Protein AF-A0A8H6HGT9-F1 (afdb_monomer)

Radius of gyration: 17.16 Å; Cα contacts (8 Å, |Δi|>4): 386; chains: 1; bounding box: 51×32×50 Å

Structure (mmCIF, N/CA/C/O backbone):
data_AF-A0A8H6HGT9-F1
#
_entry.id   AF-A0A8H6HGT9-F1
#
loop_
_atom_site.group_PDB
_atom_site.id
_atom_site.type_symbol
_atom_site.label_atom_id
_atom_site.label_alt_id
_atom_site.label_comp_id
_atom_site.label_asym_id
_atom_site.label_entity_id
_atom_site.label_seq_id
_atom_site.pdbx_PDB_ins_code
_atom_site.Cartn_x
_atom_site.Cartn_y
_atom_site.Cartn_z
_atom_site.occupancy
_atom_site.B_iso_or_equiv
_atom_site.auth_seq_id
_atom_site.auth_comp_id
_atom_site.auth_asym_id
_atom_site.auth_atom_id
_atom_site.pdbx_PDB_model_num
ATOM 1 N N . MET A 1 1 ? -30.901 -8.252 34.429 1.00 38.78 1 MET A N 1
ATOM 2 C CA . MET A 1 1 ? -29.890 -7.240 34.064 1.00 38.78 1 MET A CA 1
ATOM 3 C C . MET A 1 1 ? -29.035 -7.853 32.967 1.00 38.78 1 MET A C 1
ATOM 5 O O . MET A 1 1 ? -28.232 -8.723 33.264 1.00 38.78 1 MET A O 1
ATOM 9 N N . LEU A 1 2 ? -29.296 -7.515 31.704 1.00 37.19 2 LEU A N 1
ATOM 10 C CA . LEU A 1 2 ? -28.401 -7.858 30.598 1.00 37.19 2 LEU A CA 1
ATOM 11 C C . LEU A 1 2 ? -27.313 -6.783 30.602 1.00 37.19 2 LEU A C 1
ATOM 13 O O . LEU A 1 2 ? -27.617 -5.622 30.336 1.00 37.19 2 LEU A O 1
ATOM 17 N N . SER A 1 3 ? -26.082 -7.126 30.983 1.00 44.41 3 SER A N 1
ATOM 18 C CA . SER A 1 3 ? -24.941 -6.256 30.701 1.00 44.41 3 SER A CA 1
ATOM 19 C C . SER A 1 3 ? -24.779 -6.244 29.185 1.00 44.41 3 SER A C 1
ATOM 21 O O . SER A 1 3 ? -24.404 -7.263 28.603 1.00 44.41 3 SER A O 1
ATOM 23 N N . ALA A 1 4 ? -25.139 -5.139 28.538 1.00 53.31 4 ALA A N 1
ATOM 24 C CA . ALA A 1 4 ? -24.830 -4.949 27.131 1.00 53.31 4 ALA A CA 1
ATOM 25 C C . ALA A 1 4 ? -23.308 -5.057 26.991 1.00 53.31 4 ALA A C 1
ATOM 27 O O . ALA A 1 4 ? -22.577 -4.266 27.585 1.00 53.31 4 ALA A O 1
ATOM 28 N N . GLY A 1 5 ? -22.836 -6.094 26.298 1.00 55.97 5 GLY A N 1
ATOM 29 C CA . GLY A 1 5 ? -21.424 -6.226 25.974 1.00 55.97 5 GLY A CA 1
ATOM 30 C C . GLY A 1 5 ? -20.954 -4.965 25.255 1.00 55.97 5 GLY A C 1
ATOM 31 O O . GLY A 1 5 ? -21.679 -4.404 24.433 1.00 55.97 5 GLY A O 1
ATOM 32 N N . HIS A 1 6 ? -19.756 -4.497 25.590 1.00 58.91 6 HIS A N 1
ATOM 33 C CA . HIS A 1 6 ? -19.113 -3.427 24.844 1.00 58.91 6 HIS A CA 1
ATOM 34 C C . HIS A 1 6 ? -18.721 -3.990 23.475 1.00 58.91 6 HIS A C 1
ATOM 36 O O . HIS A 1 6 ? -17.729 -4.705 23.357 1.00 58.91 6 HIS A O 1
ATOM 42 N N . PHE A 1 7 ? -19.534 -3.725 22.453 1.00 66.12 7 PHE A N 1
ATOM 43 C CA . PHE A 1 7 ? -19.141 -3.986 21.074 1.00 66.12 7 PHE A CA 1
ATOM 44 C C . PHE A 1 7 ? -18.038 -2.993 20.710 1.00 66.12 7 PHE A C 1
ATOM 46 O O . PHE A 1 7 ? -18.226 -1.783 20.826 1.00 66.12 7 PHE A O 1
ATOM 53 N N . ARG A 1 8 ? -16.879 -3.516 20.313 1.00 71.75 8 ARG A N 1
ATOM 54 C CA . ARG A 1 8 ? -15.739 -2.731 19.843 1.00 71.75 8 ARG A CA 1
ATOM 55 C C . ARG A 1 8 ? -15.590 -2.999 18.356 1.00 71.75 8 ARG A C 1
ATOM 57 O O . ARG A 1 8 ? -15.320 -4.133 17.972 1.00 71.75 8 ARG A O 1
ATOM 64 N N . LEU A 1 9 ? -15.801 -1.974 17.539 1.00 83.62 9 LEU A N 1
ATOM 65 C CA . LEU A 1 9 ? -15.574 -2.065 16.104 1.00 83.62 9 LEU A CA 1
ATOM 66 C C . LEU A 1 9 ? -14.063 -1.967 15.848 1.00 83.62 9 LEU A C 1
ATOM 68 O O . LEU A 1 9 ? -13.461 -0.924 16.087 1.00 83.62 9 LEU A O 1
ATOM 72 N N . ASN A 1 10 ? -13.452 -3.066 15.412 1.00 87.50 10 ASN A N 1
ATOM 73 C CA . ASN A 1 10 ? -12.018 -3.163 15.108 1.00 87.50 10 ASN A CA 1
ATOM 74 C C . ASN A 1 10 ? -11.739 -3.271 13.597 1.00 87.50 10 ASN A C 1
ATOM 76 O O . ASN A 1 10 ? -10.695 -2.815 13.132 1.00 87.50 10 ASN A O 1
ATOM 80 N N . THR A 1 11 ? -12.692 -3.803 12.840 1.00 88.81 11 THR A N 1
ATOM 81 C CA . THR A 1 11 ? -12.632 -3.968 11.389 1.00 88.81 11 THR A CA 1
ATOM 82 C C . THR A 1 11 ? -13.884 -3.361 10.778 1.00 88.81 11 THR A C 1
ATOM 84 O O . THR A 1 11 ? -14.993 -3.616 11.250 1.00 88.81 11 THR A O 1
ATOM 87 N N . LEU A 1 12 ? -13.715 -2.555 9.734 1.00 88.88 12 LEU A N 1
ATOM 88 C CA . LEU A 1 12 ? -14.818 -1.988 8.970 1.00 88.88 12 LEU A CA 1
ATOM 89 C C . LEU A 1 12 ? -14.545 -2.139 7.479 1.00 88.88 12 LEU A C 1
ATOM 91 O O . LEU A 1 12 ? -13.528 -1.661 6.993 1.00 88.88 12 LEU A O 1
ATOM 95 N N . PHE A 1 13 ? -15.500 -2.721 6.764 1.00 87.69 13 PHE A N 1
ATOM 96 C CA . PHE A 1 13 ? -15.571 -2.683 5.311 1.00 87.69 13 PHE A CA 1
ATOM 97 C C . PHE A 1 13 ? -16.830 -1.926 4.898 1.00 87.69 13 PHE A C 1
ATOM 99 O O . PHE A 1 13 ? -17.923 -2.256 5.361 1.00 87.69 13 PHE A O 1
ATOM 106 N N . ALA A 1 14 ? -16.691 -0.886 4.077 1.00 86.88 14 ALA A N 1
ATOM 107 C CA . ALA A 1 14 ? -17.830 -0.076 3.654 1.00 86.88 14 ALA A CA 1
ATOM 108 C C . ALA A 1 14 ? -17.608 0.558 2.275 1.00 86.88 14 ALA A C 1
ATOM 110 O O . ALA A 1 14 ? -16.473 0.743 1.845 1.00 86.88 14 ALA A O 1
ATOM 111 N N . ASP A 1 15 ? -18.690 0.918 1.583 1.00 85.88 15 ASP A N 1
ATOM 112 C CA . ASP A 1 15 ? -18.604 1.668 0.325 1.00 85.88 15 ASP A CA 1
ATOM 113 C C . ASP A 1 15 ? -17.991 3.064 0.520 1.00 85.88 15 ASP A C 1
ATOM 115 O O . ASP A 1 15 ? -18.129 3.699 1.566 1.00 85.88 15 ASP A O 1
ATOM 119 N N . ASN A 1 16 ? -17.381 3.609 -0.530 1.00 85.25 16 ASN A N 1
ATOM 120 C CA . ASN A 1 16 ? -16.774 4.943 -0.529 1.00 85.25 16 ASN A CA 1
ATOM 121 C C . ASN A 1 16 ? -17.760 6.122 -0.337 1.00 85.25 16 ASN A C 1
ATOM 123 O O . ASN A 1 16 ? -17.341 7.276 -0.350 1.00 85.25 16 ASN A O 1
ATOM 127 N N . TYR A 1 17 ? -19.056 5.854 -0.141 1.00 84.12 17 TYR A N 1
ATOM 128 C CA . TYR A 1 17 ? -20.087 6.859 0.140 1.00 84.12 17 TYR A CA 1
ATOM 129 C C . TYR A 1 17 ? -20.167 7.281 1.615 1.00 84.12 17 TYR A C 1
ATOM 131 O O . TYR A 1 17 ? -20.867 8.245 1.932 1.00 84.12 17 TYR A O 1
ATOM 139 N N . PHE A 1 18 ? -19.504 6.561 2.523 1.00 86.19 18 PHE A N 1
ATOM 140 C CA . PHE A 1 18 ? -19.503 6.896 3.947 1.00 86.19 18 PHE A CA 1
ATOM 141 C C . PHE A 1 18 ? -18.506 8.012 4.281 1.00 86.19 18 PHE A C 1
ATOM 143 O O . PHE A 1 18 ? -17.446 8.139 3.669 1.00 86.19 18 PHE A O 1
ATOM 150 N N . ASP A 1 19 ? -18.825 8.799 5.311 1.00 86.56 19 ASP A N 1
ATOM 151 C CA . ASP A 1 19 ? -17.891 9.767 5.889 1.00 86.56 19 ASP A CA 1
ATOM 152 C C . ASP A 1 19 ? -16.889 9.043 6.800 1.00 86.56 19 ASP A C 1
ATOM 154 O O . ASP A 1 19 ? -17.078 8.908 8.013 1.00 86.56 19 ASP A O 1
ATOM 158 N N . PHE A 1 20 ? -15.825 8.525 6.189 1.00 86.62 20 PHE A N 1
ATOM 159 C CA . PHE A 1 20 ? -14.771 7.807 6.902 1.00 86.62 20 PHE A CA 1
ATOM 160 C C . PHE A 1 20 ? -14.035 8.683 7.916 1.00 86.62 20 PHE A C 1
ATOM 162 O O . PHE A 1 20 ? -13.584 8.150 8.925 1.00 86.62 20 PHE A O 1
ATOM 169 N N . ASN A 1 21 ? -13.957 10.001 7.711 1.00 85.12 21 ASN A N 1
ATOM 170 C CA . ASN A 1 21 ? -13.316 10.902 8.669 1.00 85.12 21 ASN A CA 1
ATOM 171 C C . ASN A 1 21 ? -14.111 10.939 9.974 1.00 85.12 21 ASN A C 1
ATOM 173 O O . ASN A 1 21 ? -13.556 10.686 11.041 1.00 85.12 21 ASN A O 1
ATOM 177 N N . MET A 1 22 ? -15.429 11.132 9.881 1.00 85.69 22 MET A N 1
ATOM 178 C CA . MET A 1 22 ? -16.312 11.090 11.047 1.00 85.69 22 MET A CA 1
ATOM 179 C C . MET A 1 22 ? -16.288 9.715 11.741 1.00 85.69 22 MET A C 1
ATOM 181 O O . MET A 1 22 ? -16.311 9.630 12.971 1.00 85.69 22 MET A O 1
ATOM 185 N N . ILE A 1 23 ? -16.222 8.620 10.975 1.00 87.75 23 ILE A N 1
ATOM 186 C CA . ILE A 1 23 ? -16.106 7.263 11.535 1.00 87.75 23 ILE A CA 1
ATOM 187 C C . ILE A 1 23 ? -14.788 7.100 12.298 1.00 87.75 23 ILE A C 1
ATOM 189 O O . ILE A 1 23 ? -14.786 6.592 13.420 1.00 87.75 23 ILE A O 1
ATOM 193 N N . LEU A 1 24 ? -13.677 7.534 11.706 1.00 86.50 24 LEU A N 1
ATOM 194 C CA . LEU A 1 24 ? -12.342 7.435 12.286 1.00 86.50 24 LEU A CA 1
ATOM 195 C C . LEU A 1 24 ? -12.214 8.232 13.585 1.00 86.50 24 LEU A C 1
ATOM 197 O O . LEU A 1 24 ? -11.628 7.715 14.538 1.00 86.50 24 LEU A O 1
ATOM 201 N N . GLU A 1 25 ? -12.810 9.426 13.640 1.00 85.06 25 GLU A N 1
ATOM 202 C CA . GLU A 1 25 ? -12.908 10.258 14.846 1.00 85.06 25 GLU A CA 1
ATOM 203 C C . GLU A 1 25 ? -13.731 9.581 15.954 1.00 85.06 25 GLU A C 1
ATOM 205 O O . GLU A 1 25 ? -13.394 9.665 17.136 1.00 85.06 25 GLU A O 1
ATOM 210 N N . GLY A 1 26 ? -14.814 8.889 15.582 1.00 84.44 26 GLY A N 1
ATOM 211 C CA . GLY A 1 26 ? -15.700 8.207 16.526 1.00 84.44 26 GLY A CA 1
ATOM 212 C C . GLY A 1 26 ? -15.213 6.830 16.990 1.00 84.44 26 GLY A C 1
ATOM 213 O O . GLY A 1 26 ? -15.703 6.324 18.000 1.00 84.44 26 GLY A O 1
ATOM 214 N N . GLN A 1 27 ? -14.280 6.204 16.266 1.00 85.81 27 GLN A N 1
ATOM 215 C CA . GLN A 1 27 ? -13.868 4.810 16.462 1.00 85.81 27 GLN A CA 1
ATOM 216 C C . GLN A 1 27 ? -12.339 4.683 16.538 1.00 85.81 27 GLN A C 1
ATOM 218 O O . GLN A 1 27 ? -11.688 4.130 15.647 1.00 85.81 27 GLN A O 1
ATOM 223 N N . ASN A 1 28 ? -11.752 5.151 17.642 1.00 83.56 28 ASN A N 1
ATOM 224 C CA . ASN A 1 28 ? -10.299 5.108 17.904 1.00 83.56 28 ASN A CA 1
ATOM 225 C C . ASN A 1 28 ? -9.699 3.693 17.952 1.00 83.56 28 ASN A C 1
ATOM 227 O O . ASN A 1 28 ? -8.486 3.521 17.875 1.00 83.56 28 ASN A O 1
ATOM 231 N N . ASP A 1 29 ? -10.559 2.687 18.056 1.00 86.88 29 ASP A N 1
ATOM 232 C CA . ASP A 1 29 ? -10.190 1.288 18.207 1.00 86.88 29 ASP A CA 1
ATOM 233 C C . ASP A 1 29 ? -10.151 0.498 16.894 1.00 86.88 29 ASP A C 1
ATOM 235 O O . ASP A 1 29 ? -9.711 -0.652 16.895 1.00 86.88 29 ASP A O 1
ATOM 239 N N . LEU A 1 30 ? -10.584 1.105 15.781 1.00 89.31 30 LEU A N 1
ATOM 240 C CA . LEU A 1 30 ? -10.422 0.524 14.447 1.00 89.31 30 LEU A CA 1
ATOM 241 C C . LEU A 1 30 ? -8.943 0.246 14.155 1.00 89.31 30 LEU A C 1
ATOM 243 O O . LEU A 1 30 ? -8.080 1.113 14.318 1.00 89.31 30 LEU A O 1
ATOM 247 N N . THR A 1 31 ? -8.674 -0.967 13.696 1.00 89.81 31 THR A N 1
ATOM 248 C CA . THR A 1 31 ? -7.354 -1.441 13.275 1.00 89.81 31 THR A CA 1
ATOM 249 C C . THR A 1 31 ? -7.301 -1.745 11.783 1.00 89.81 31 THR A C 1
ATOM 251 O O . THR A 1 31 ? -6.213 -1.711 11.209 1.00 89.81 31 THR A O 1
ATOM 254 N N . VAL A 1 32 ? -8.456 -2.011 11.164 1.00 90.81 32 VAL A N 1
ATOM 255 C CA . VAL A 1 32 ? -8.596 -2.300 9.734 1.00 90.81 32 VAL A CA 1
ATOM 256 C C . VAL A 1 32 ? -9.757 -1.498 9.150 1.00 90.81 32 VAL A C 1
ATOM 258 O O . VAL A 1 32 ? -10.867 -1.529 9.687 1.00 90.81 32 VAL A O 1
ATOM 261 N N . ILE A 1 33 ? -9.507 -0.816 8.034 1.00 90.62 33 ILE A N 1
ATOM 262 C CA . ILE A 1 33 ? -10.529 -0.201 7.190 1.00 90.62 33 ILE A CA 1
ATOM 263 C C . ILE A 1 33 ? -10.349 -0.682 5.754 1.00 90.62 33 ILE A C 1
ATOM 265 O O . ILE A 1 33 ? -9.296 -0.490 5.148 1.00 90.62 33 ILE A O 1
ATOM 269 N N . GLY A 1 34 ? -11.405 -1.271 5.208 1.00 89.69 34 GLY A N 1
ATOM 270 C CA . GLY A 1 34 ? -11.553 -1.546 3.791 1.00 89.69 34 GLY A CA 1
ATOM 271 C C . GLY A 1 34 ? -12.614 -0.652 3.163 1.00 89.69 34 GLY A C 1
ATOM 272 O O . GLY A 1 34 ? -13.683 -0.433 3.737 1.00 89.69 34 GLY A O 1
ATOM 273 N N . ILE A 1 35 ? -12.318 -0.128 1.980 1.00 88.81 35 ILE A N 1
ATOM 274 C CA . ILE A 1 35 ? -13.189 0.806 1.270 1.00 88.81 35 ILE A CA 1
ATOM 275 C C . ILE A 1 35 ? -13.524 0.218 -0.089 1.00 88.81 35 ILE A C 1
ATOM 277 O O . ILE A 1 35 ? -12.637 0.045 -0.920 1.00 88.81 35 ILE A O 1
ATOM 281 N N . PHE A 1 36 ? -14.796 -0.075 -0.334 1.00 85.31 36 PHE A N 1
ATOM 282 C CA . PHE A 1 36 ? -15.243 -0.502 -1.655 1.00 85.31 36 PHE A CA 1
ATOM 283 C C . PHE A 1 36 ? -15.428 0.709 -2.550 1.00 85.31 36 PHE A C 1
ATOM 285 O O . PHE A 1 36 ? -16.119 1.664 -2.190 1.00 85.31 36 PHE A O 1
ATOM 292 N N . GLN A 1 37 ? -14.835 0.659 -3.737 1.00 81.81 37 GLN A N 1
ATOM 293 C CA . GLN A 1 37 ? -14.965 1.740 -4.696 1.00 81.81 37 GLN A CA 1
ATOM 294 C C . GLN A 1 37 ? -15.165 1.249 -6.124 1.00 81.81 37 GLN A C 1
ATOM 296 O O . GLN A 1 37 ? -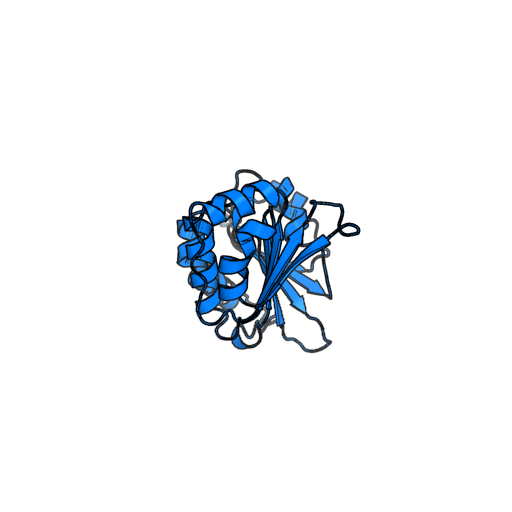14.755 0.160 -6.533 1.00 81.81 37 GLN A O 1
ATOM 301 N N . VAL A 1 38 ? -15.874 2.082 -6.880 1.00 74.94 38 VAL A N 1
ATOM 302 C CA . VAL A 1 38 ? -16.149 1.883 -8.299 1.00 74.94 38 VAL A CA 1
ATOM 303 C C . VAL A 1 38 ? -15.310 2.896 -9.054 1.00 74.94 38 VAL A C 1
ATOM 305 O O . VAL A 1 38 ? -15.535 4.092 -8.869 1.00 74.94 38 VAL A O 1
ATOM 308 N N . SER A 1 39 ? -14.401 2.431 -9.920 1.00 67.12 39 SER A N 1
ATOM 309 C CA . SER A 1 39 ? -13.420 3.264 -10.646 1.00 67.12 39 SER A CA 1
ATOM 310 C C . SER A 1 39 ? -12.464 4.061 -9.738 1.00 67.12 39 SER A C 1
ATOM 312 O O . SER A 1 39 ? -12.583 3.963 -8.522 1.00 67.12 39 SER A O 1
ATOM 314 N N . ASN A 1 40 ? -11.505 4.786 -10.340 1.00 61.47 40 ASN A N 1
ATOM 315 C CA . ASN A 1 40 ? -10.417 5.561 -9.711 1.00 61.47 40 ASN A CA 1
ATOM 316 C C . ASN A 1 40 ? -10.907 6.529 -8.615 1.00 61.47 40 ASN A C 1
ATOM 318 O O . ASN A 1 40 ? -11.031 7.733 -8.845 1.00 61.47 40 ASN A O 1
ATOM 322 N N . GLY A 1 41 ? -11.235 5.998 -7.444 1.00 61.41 41 GLY A N 1
ATOM 323 C CA . GLY A 1 41 ? -11.611 6.768 -6.276 1.00 61.41 41 GLY A CA 1
ATOM 324 C C . GLY A 1 41 ? -10.373 7.271 -5.547 1.00 61.41 41 GLY A C 1
ATOM 325 O O . GLY A 1 41 ? -9.326 6.637 -5.540 1.00 61.41 41 GLY A O 1
ATOM 326 N N . ASP A 1 42 ? -10.518 8.420 -4.898 1.00 65.88 42 ASP A N 1
ATOM 327 C CA . ASP A 1 42 ? -9.448 9.048 -4.119 1.00 65.88 42 ASP A CA 1
ATOM 328 C C . ASP A 1 42 ? -9.226 8.371 -2.753 1.00 65.88 42 ASP A C 1
ATOM 330 O O . ASP A 1 42 ? -8.324 8.739 -1.999 1.00 65.88 42 ASP A O 1
ATOM 334 N N . ALA A 1 43 ? -10.079 7.412 -2.386 1.00 69.31 43 ALA A N 1
ATOM 335 C CA . ALA A 1 43 ? -9.939 6.616 -1.178 1.00 69.31 43 ALA A CA 1
ATOM 336 C C . ALA A 1 43 ? -9.028 5.412 -1.470 1.00 69.31 43 ALA A C 1
ATOM 338 O O . ALA A 1 43 ? -9.106 4.837 -2.549 1.00 69.31 43 ALA A O 1
ATOM 339 N N . PRO A 1 44 ? -8.154 4.994 -0.547 1.00 75.81 44 PRO A N 1
ATOM 340 C CA . PRO A 1 44 ? -7.968 5.463 0.822 1.00 75.81 44 PRO A CA 1
ATOM 341 C C . PRO A 1 44 ? -7.055 6.690 0.973 1.00 75.81 44 PRO A C 1
ATOM 343 O O . PRO A 1 44 ? -6.907 7.185 2.089 1.00 75.81 44 PRO A O 1
ATOM 346 N N . ALA A 1 45 ? -6.438 7.193 -0.099 1.00 76.12 45 ALA A N 1
ATOM 347 C CA . ALA A 1 45 ? -5.455 8.279 -0.021 1.00 76.12 45 ALA A CA 1
ATOM 348 C C . ALA A 1 45 ? -6.020 9.568 0.609 1.00 76.12 45 ALA A C 1
ATOM 350 O O . ALA A 1 45 ? -5.319 10.286 1.320 1.00 76.12 45 ALA A O 1
ATOM 351 N N . SER A 1 46 ? -7.309 9.843 0.408 1.00 77.06 46 SER A N 1
ATOM 352 C CA . SER A 1 46 ? -8.031 10.961 1.023 1.00 77.06 46 SER A CA 1
ATOM 353 C C . SER A 1 46 ? -8.074 10.912 2.557 1.00 77.06 46 SER A C 1
ATOM 355 O O . SER A 1 46 ? -8.211 11.962 3.186 1.00 77.06 46 SER A O 1
ATOM 357 N N . LEU A 1 47 ? -7.906 9.733 3.167 1.00 74.44 47 LEU A N 1
ATOM 358 C CA . LEU A 1 47 ? -7.970 9.547 4.621 1.00 74.44 47 LEU A CA 1
ATOM 359 C C . LEU A 1 47 ? -6.680 9.920 5.341 1.00 74.44 47 LEU A C 1
ATOM 361 O O . LEU A 1 47 ? -6.708 10.108 6.554 1.00 74.44 47 LEU A O 1
ATOM 365 N N . LEU A 1 48 ? -5.567 10.062 4.619 1.00 76.12 48 LEU A N 1
ATOM 366 C CA . LEU A 1 48 ? -4.234 10.252 5.191 1.00 76.12 48 LEU A CA 1
ATOM 367 C C . LEU A 1 48 ? -4.135 11.405 6.192 1.00 76.12 48 LEU A C 1
ATOM 369 O O . LEU A 1 48 ? -3.505 11.267 7.238 1.00 76.12 48 LEU A O 1
ATOM 373 N N . LYS A 1 49 ? -4.823 12.517 5.917 1.00 73.94 49 LYS A N 1
ATOM 374 C CA . LYS A 1 49 ? -4.845 13.682 6.814 1.00 73.94 49 LYS A CA 1
ATOM 375 C C . LYS A 1 49 ? -5.600 13.422 8.119 1.00 73.94 49 LYS A C 1
ATOM 377 O O . LYS A 1 49 ? -5.282 14.032 9.131 1.00 73.94 49 LYS A O 1
ATOM 382 N N . SER A 1 50 ? -6.594 12.540 8.103 1.00 72.88 50 SER A N 1
ATOM 383 C CA . SER A 1 50 ? -7.490 12.299 9.240 1.00 72.88 50 SER A CA 1
ATOM 384 C C . SER A 1 50 ? -7.002 11.202 10.184 1.00 72.88 50 SER A C 1
ATOM 386 O O . SER A 1 50 ? -7.578 11.007 11.251 1.00 72.88 50 SER A O 1
ATOM 388 N N . VAL A 1 51 ? -5.936 10.492 9.816 1.00 77.06 51 VAL A N 1
ATOM 389 C CA . VAL A 1 51 ? -5.365 9.376 10.591 1.00 77.06 51 VAL A CA 1
ATOM 390 C C . VAL A 1 51 ? -3.892 9.591 10.935 1.00 77.06 51 VAL A C 1
ATOM 392 O O . VAL A 1 51 ? -3.191 8.646 11.297 1.00 77.06 51 VAL A O 1
ATOM 395 N N . GLU A 1 52 ? -3.416 10.834 10.849 1.00 74.94 52 GLU A N 1
ATOM 396 C CA . GLU A 1 52 ? -2.042 11.189 11.196 1.00 74.94 52 GLU A CA 1
ATOM 397 C C . GLU A 1 52 ? -1.706 10.740 12.631 1.00 74.94 52 GLU A C 1
ATOM 399 O O . GLU A 1 52 ? -2.437 11.006 13.586 1.00 74.94 52 GLU A O 1
ATOM 404 N N . GLY A 1 53 ? -0.594 10.013 12.785 1.00 77.50 53 GLY A N 1
ATOM 405 C CA . GLY A 1 53 ? -0.136 9.497 14.079 1.00 77.50 53 GLY A CA 1
ATOM 406 C C . GLY A 1 53 ? -0.860 8.242 14.582 1.00 77.50 53 GLY A C 1
ATOM 407 O O . GLY A 1 53 ? -0.565 7.780 15.686 1.00 77.50 53 GLY A O 1
ATOM 408 N N . ARG A 1 54 ? -1.772 7.660 13.794 1.00 84.62 54 ARG A N 1
ATOM 409 C CA . ARG A 1 54 ? -2.472 6.413 14.121 1.00 84.62 54 ARG A CA 1
ATOM 410 C C . ARG A 1 54 ? -1.992 5.264 13.240 1.00 84.62 54 ARG A C 1
ATOM 412 O O . ARG A 1 54 ? -1.916 5.391 12.025 1.00 84.62 54 ARG A O 1
ATOM 41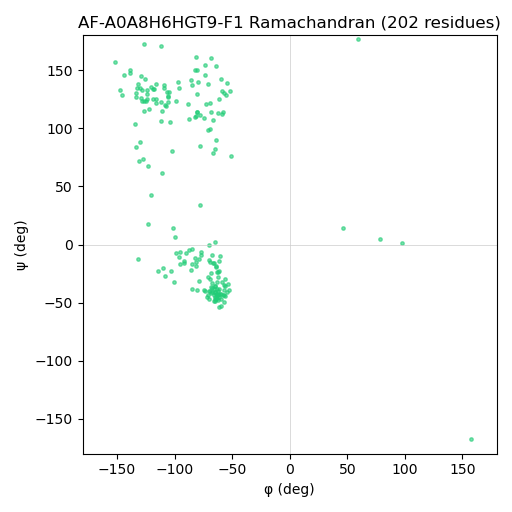9 N N . SER A 1 55 ? -1.744 4.111 13.861 1.00 88.19 55 SER A N 1
ATOM 420 C CA . SER A 1 55 ? -1.470 2.871 13.135 1.00 88.19 55 SER A CA 1
ATOM 421 C C . SER A 1 55 ? -2.768 2.217 12.657 1.00 88.19 55 SER A C 1
ATOM 423 O O . SER A 1 55 ? -3.575 1.779 13.480 1.00 88.19 55 SER A O 1
ATOM 425 N N . LEU A 1 56 ? -2.975 2.144 11.345 1.00 90.19 56 LEU A N 1
ATOM 426 C CA . LEU A 1 56 ? -4.211 1.664 10.729 1.00 90.19 56 LEU A CA 1
ATOM 427 C C . LEU A 1 56 ? -3.913 0.929 9.418 1.00 90.19 56 LEU A C 1
ATOM 429 O O . LEU A 1 56 ? -3.241 1.468 8.542 1.00 90.19 56 LEU A O 1
ATOM 433 N N . LEU A 1 57 ? -4.442 -0.289 9.267 1.00 91.88 57 LEU A N 1
ATOM 434 C CA . LEU A 1 57 ? -4.423 -0.981 7.982 1.00 91.88 57 LEU A CA 1
ATOM 435 C C . LEU A 1 57 ? -5.579 -0.456 7.137 1.00 91.88 57 LEU A C 1
ATOM 437 O O . LEU A 1 57 ? -6.738 -0.730 7.439 1.00 91.88 57 LEU A O 1
ATOM 441 N N . THR A 1 58 ? -5.252 0.284 6.082 1.00 89.69 58 THR A N 1
ATOM 442 C CA . THR A 1 58 ? -6.248 0.868 5.180 1.00 89.69 58 THR A CA 1
ATOM 443 C C . THR A 1 58 ? -6.064 0.323 3.773 1.00 89.69 58 THR A C 1
ATOM 445 O O . THR A 1 58 ? -4.974 0.434 3.204 1.00 89.69 58 THR A O 1
ATOM 448 N N . VAL A 1 59 ? -7.133 -0.242 3.212 1.00 89.44 59 VAL A N 1
ATOM 449 C CA . VAL A 1 59 ? -7.164 -0.760 1.841 1.00 89.44 59 VAL A CA 1
ATOM 450 C C . VAL A 1 59 ? -8.375 -0.226 1.080 1.00 89.44 59 VAL A C 1
ATOM 452 O O . VAL A 1 59 ? -9.489 -0.208 1.597 1.00 89.44 59 VAL A O 1
ATOM 455 N N . GLY A 1 60 ? -8.166 0.214 -0.155 1.00 89.31 60 GLY A N 1
ATOM 456 C CA . GLY A 1 60 ? -9.226 0.428 -1.133 1.00 89.31 60 GLY A CA 1
ATOM 457 C C . GLY A 1 60 ? -9.335 -0.796 -2.027 1.00 89.31 60 GLY A C 1
ATOM 458 O O . GLY A 1 60 ? -8.330 -1.344 -2.467 1.00 89.31 60 GLY A O 1
ATOM 459 N N . LEU A 1 61 ? -10.556 -1.251 -2.260 1.00 86.56 61 LEU A N 1
ATOM 460 C CA . LEU A 1 61 ? -10.867 -2.364 -3.139 1.00 86.56 61 LEU A CA 1
ATOM 461 C C . LEU A 1 61 ? -11.606 -1.785 -4.337 1.00 86.56 61 LEU A C 1
ATOM 463 O O . LEU A 1 61 ? -12.772 -1.384 -4.232 1.00 86.56 61 LEU A O 1
ATOM 467 N N . THR A 1 62 ? -10.911 -1.731 -5.471 1.00 83.44 62 THR A N 1
ATOM 468 C CA . THR A 1 62 ? -11.412 -1.096 -6.690 1.00 83.44 62 THR A CA 1
ATOM 469 C C . THR A 1 62 ? -11.804 -2.145 -7.719 1.00 83.44 62 THR A C 1
ATOM 471 O O . THR A 1 62 ? -11.050 -3.072 -8.023 1.00 83.44 62 THR A O 1
ATOM 474 N N . ARG A 1 63 ? -13.009 -1.987 -8.273 1.00 76.38 63 ARG A N 1
ATOM 475 C CA . ARG A 1 63 ? -13.488 -2.764 -9.423 1.00 76.38 63 ARG A CA 1
ATOM 476 C C . ARG A 1 63 ? -13.475 -1.901 -10.683 1.00 76.38 63 ARG A C 1
ATOM 478 O O . ARG A 1 63 ? -14.054 -0.811 -10.696 1.00 76.38 63 ARG A O 1
ATOM 485 N N . GLU A 1 64 ? -12.855 -2.396 -11.752 1.00 66.44 64 GLU A N 1
ATOM 486 C CA . GLU A 1 64 ? -12.911 -1.745 -13.074 1.00 66.44 64 GLU A CA 1
ATOM 487 C C . GLU A 1 64 ? -14.144 -2.141 -13.896 1.00 66.44 64 GLU A C 1
ATOM 489 O O . GLU A 1 64 ? -14.539 -1.429 -14.818 1.00 66.44 64 GLU A O 1
ATOM 494 N N . THR A 1 65 ? -14.763 -3.283 -13.591 1.00 64.19 65 THR A N 1
ATOM 495 C CA . THR A 1 65 ? -15.836 -3.853 -14.415 1.00 64.19 65 THR A CA 1
ATOM 496 C C . THR A 1 65 ? -17.093 -4.149 -13.599 1.00 64.19 65 THR A C 1
ATOM 498 O O . THR A 1 65 ? -17.104 -4.060 -12.374 1.00 64.19 65 THR A O 1
ATOM 501 N N . TYR A 1 66 ? -18.178 -4.521 -14.285 1.00 60.66 66 TYR A N 1
ATOM 502 C CA . TYR A 1 66 ? -19.414 -5.006 -13.657 1.00 60.66 66 TYR A CA 1
ATOM 503 C C . TYR A 1 66 ? -19.266 -6.398 -13.015 1.00 60.66 66 TYR A C 1
ATOM 505 O O . TYR A 1 66 ? -20.247 -6.934 -12.499 1.00 60.66 66 TYR A O 1
ATOM 513 N N . LEU A 1 67 ? -18.080 -7.013 -13.088 1.00 58.69 67 LEU A N 1
ATOM 514 C CA . LEU A 1 67 ? -17.807 -8.293 -12.448 1.00 58.69 67 LEU A CA 1
ATOM 515 C C . LEU A 1 67 ? -17.671 -8.101 -10.929 1.00 58.69 67 LEU A C 1
ATOM 517 O O . LEU A 1 67 ? -17.161 -7.072 -10.484 1.00 58.69 67 LEU A O 1
ATOM 521 N N . PRO A 1 68 ? -18.095 -9.084 -10.117 1.00 60.06 68 PRO A N 1
ATOM 522 C CA . PRO A 1 68 ? -18.019 -9.018 -8.658 1.00 60.06 68 PRO A CA 1
ATOM 523 C C . PRO A 1 68 ? -16.595 -9.292 -8.133 1.00 60.06 68 PRO A C 1
ATOM 525 O O . PRO A 1 68 ? -16.435 -9.916 -7.091 1.00 60.06 68 PRO A O 1
ATOM 528 N N . VAL A 1 69 ? -15.560 -8.873 -8.869 1.00 69.06 69 VAL A N 1
ATOM 529 C CA . VAL A 1 69 ? -14.154 -9.128 -8.537 1.00 69.06 69 VAL A CA 1
ATOM 530 C C . VAL A 1 69 ? -13.413 -7.801 -8.459 1.00 69.06 69 VAL A C 1
ATOM 532 O O . VAL A 1 69 ? -13.487 -6.979 -9.375 1.00 69.06 69 VAL A O 1
ATOM 535 N N . TYR A 1 70 ? -12.695 -7.606 -7.358 1.00 72.56 70 TYR A N 1
ATOM 536 C CA . TYR A 1 70 ? -11.804 -6.470 -7.159 1.00 72.56 70 TYR A CA 1
ATOM 537 C C . TYR A 1 70 ? -10.432 -6.826 -7.724 1.00 72.56 70 TYR A C 1
ATOM 539 O O . TYR A 1 70 ? -9.736 -7.679 -7.183 1.00 72.56 70 TYR A O 1
ATOM 547 N N . ASN A 1 71 ? -10.075 -6.214 -8.850 1.00 76.50 71 ASN A N 1
ATOM 548 C CA . ASN A 1 71 ? -8.829 -6.485 -9.570 1.00 76.50 71 ASN A CA 1
ATOM 549 C C . ASN A 1 71 ? -7.697 -5.505 -9.225 1.00 76.50 71 ASN A C 1
ATOM 551 O O . ASN A 1 71 ? -6.538 -5.752 -9.565 1.00 76.50 71 ASN A O 1
ATOM 555 N N . TYR A 1 72 ? -8.032 -4.429 -8.515 1.00 85.81 72 TYR A N 1
ATOM 556 C CA . TYR A 1 72 ? -7.093 -3.420 -8.053 1.00 85.81 72 TYR A CA 1
ATOM 557 C C . TYR A 1 72 ? -7.216 -3.231 -6.554 1.00 85.81 72 TYR A C 1
ATOM 559 O O . TYR A 1 72 ? -8.320 -3.234 -5.996 1.00 85.81 72 TYR A O 1
ATOM 567 N N . ILE A 1 73 ? -6.066 -3.021 -5.925 1.00 88.44 73 ILE A N 1
ATOM 568 C CA . ILE A 1 73 ? -5.996 -2.670 -4.518 1.00 88.44 73 ILE A CA 1
ATOM 569 C C . ILE A 1 73 ? -5.236 -1.366 -4.323 1.00 88.44 73 ILE A C 1
ATOM 571 O O . ILE A 1 73 ? -4.144 -1.176 -4.852 1.00 88.44 73 ILE A O 1
ATOM 575 N N . ASP A 1 74 ? -5.812 -0.487 -3.523 1.00 89.75 74 ASP A N 1
ATOM 576 C CA . ASP A 1 74 ? -5.231 0.784 -3.133 1.00 89.75 74 ASP A CA 1
ATOM 577 C C . ASP A 1 74 ? -4.741 0.683 -1.688 1.00 89.75 74 ASP A C 1
ATOM 579 O O . ASP A 1 74 ? -5.457 0.195 -0.814 1.00 89.75 74 ASP A O 1
ATOM 583 N N . MET A 1 75 ? -3.514 1.106 -1.404 1.00 90.62 75 MET A N 1
ATOM 584 C CA . MET A 1 75 ? -2.867 0.863 -0.114 1.00 90.62 75 MET A CA 1
ATOM 585 C C . MET A 1 75 ? -2.105 2.085 0.380 1.00 90.62 75 MET A C 1
ATOM 587 O O . MET A 1 75 ? -1.516 2.839 -0.395 1.00 90.62 75 MET A O 1
ATOM 591 N N . VAL A 1 76 ? -2.078 2.240 1.704 1.00 89.31 76 VAL A N 1
ATOM 592 C CA . VAL A 1 76 ? -1.452 3.380 2.385 1.00 89.31 76 VAL A CA 1
ATOM 593 C C . VAL A 1 76 ? -0.474 2.879 3.453 1.00 89.31 76 VAL A C 1
ATOM 595 O O . VAL A 1 76 ? -0.770 2.910 4.649 1.00 89.31 76 VAL A O 1
ATOM 598 N N . PRO A 1 77 ? 0.693 2.347 3.051 1.00 88.62 77 PRO A N 1
ATOM 599 C CA . PRO A 1 77 ? 1.585 1.657 3.975 1.00 88.62 77 PRO A CA 1
ATOM 600 C C . PRO A 1 77 ? 2.250 2.577 5.005 1.00 88.62 77 PRO A C 1
ATOM 602 O O . PRO A 1 77 ? 2.749 2.080 6.010 1.00 88.62 77 PRO A O 1
ATOM 605 N N . GLU A 1 78 ? 2.234 3.901 4.813 1.00 87.44 78 GLU A N 1
ATOM 606 C CA . GLU A 1 78 ? 2.755 4.854 5.809 1.00 87.44 78 GLU A CA 1
ATOM 607 C C . GLU A 1 78 ? 1.949 4.880 7.119 1.00 87.44 78 GLU A C 1
ATOM 609 O O . GLU A 1 78 ? 2.449 5.346 8.139 1.00 87.44 78 GLU A O 1
ATOM 614 N N . LEU A 1 79 ? 0.731 4.328 7.114 1.00 88.00 79 LEU A N 1
ATOM 615 C CA . LEU A 1 79 ? -0.103 4.174 8.307 1.00 88.00 79 LEU A CA 1
ATOM 616 C C . LEU A 1 79 ? 0.161 2.873 9.062 1.00 88.00 79 LEU A C 1
ATOM 618 O O . LEU A 1 79 ? -0.413 2.647 10.125 1.00 88.00 79 LEU A O 1
ATOM 622 N N . LEU A 1 80 ? 1.007 1.992 8.536 1.00 91.62 80 LEU A N 1
ATOM 623 C CA . LEU A 1 80 ? 1.289 0.716 9.172 1.00 91.62 80 LEU A CA 1
ATOM 624 C C . LEU A 1 80 ? 2.388 0.880 10.220 1.00 91.62 80 LEU A C 1
ATOM 626 O O . LEU A 1 80 ? 3.427 1.496 9.983 1.00 91.62 80 LEU A O 1
ATOM 630 N N . SER A 1 81 ? 2.206 0.241 11.372 1.00 92.75 81 SER A N 1
ATOM 631 C CA . SER A 1 81 ? 3.351 -0.114 12.207 1.00 92.75 81 SER A CA 1
ATOM 632 C C . SER A 1 81 ? 4.188 -1.199 11.513 1.00 92.75 81 SER A C 1
ATOM 634 O O . SER A 1 81 ? 3.691 -1.935 10.659 1.00 92.75 81 SER A O 1
ATOM 636 N N . LEU A 1 82 ? 5.454 -1.365 11.911 1.00 94.50 82 LEU A N 1
ATOM 637 C CA . LEU A 1 82 ? 6.293 -2.444 11.371 1.00 94.50 82 LEU A CA 1
ATOM 638 C C . LEU A 1 82 ? 5.664 -3.832 11.583 1.00 94.50 82 LEU A C 1
ATOM 640 O O . LEU A 1 82 ? 5.719 -4.675 10.691 1.00 94.50 82 LEU A O 1
ATOM 644 N N . GLU A 1 83 ? 5.035 -4.063 12.738 1.00 95.31 83 GLU A N 1
ATOM 645 C CA . GLU A 1 83 ? 4.340 -5.322 13.017 1.00 95.31 83 GLU A CA 1
ATOM 646 C C . GLU A 1 83 ? 3.162 -5.538 12.057 1.00 95.31 83 GLU A C 1
ATOM 648 O O . GLU A 1 83 ? 2.999 -6.637 11.523 1.00 95.31 83 GLU A O 1
ATOM 653 N N . GLN A 1 84 ? 2.366 -4.495 11.805 1.00 94.69 84 GLN A N 1
ATOM 654 C CA . GLN A 1 84 ? 1.256 -4.567 10.855 1.00 94.69 84 GLN A CA 1
ATOM 655 C C . GLN A 1 84 ? 1.753 -4.795 9.427 1.00 94.69 84 GLN A C 1
ATOM 657 O O . GLN A 1 84 ? 1.174 -5.610 8.721 1.00 94.69 84 GLN A O 1
ATOM 662 N N . ALA A 1 85 ? 2.841 -4.143 9.015 1.00 95.50 85 ALA A N 1
ATOM 663 C CA . ALA A 1 85 ? 3.440 -4.345 7.698 1.00 95.50 85 ALA A CA 1
ATOM 664 C C . ALA A 1 85 ? 3.938 -5.785 7.504 1.00 95.50 85 ALA A C 1
ATOM 666 O O . ALA A 1 85 ? 3.678 -6.400 6.474 1.00 95.50 85 ALA A O 1
ATOM 667 N N . GLN A 1 86 ? 4.597 -6.361 8.514 1.00 96.88 86 GLN A N 1
ATOM 668 C CA . GLN A 1 86 ? 5.076 -7.748 8.471 1.00 96.88 86 GLN A CA 1
ATOM 669 C C . GLN A 1 86 ? 3.939 -8.772 8.400 1.00 96.88 86 GLN A C 1
ATOM 671 O O . GLN A 1 86 ? 4.098 -9.807 7.748 1.00 96.88 86 GLN A O 1
ATOM 676 N N . LYS A 1 87 ? 2.823 -8.486 9.080 1.00 96.31 87 LYS A N 1
ATOM 677 C CA . LYS A 1 87 ? 1.643 -9.357 9.194 1.00 96.31 87 LYS A CA 1
ATOM 678 C C . LYS A 1 87 ? 0.492 -8.936 8.279 1.00 96.31 87 LYS A C 1
ATOM 680 O O . LYS A 1 87 ? -0.631 -9.383 8.496 1.00 96.31 87 LYS A O 1
ATOM 685 N N . PHE A 1 88 ? 0.738 -8.068 7.299 1.00 95.00 88 PHE A N 1
ATOM 686 C CA . PHE A 1 88 ? -0.318 -7.459 6.490 1.00 95.00 88 PHE A CA 1
ATOM 687 C C . PHE A 1 88 ? -1.207 -8.512 5.812 1.00 95.00 88 PHE A C 1
ATOM 689 O O . PHE A 1 88 ? -2.427 -8.416 5.881 1.00 95.00 88 PHE A O 1
ATOM 696 N N . ASP A 1 89 ? -0.600 -9.553 5.241 1.00 93.12 89 ASP A N 1
ATOM 697 C CA . ASP A 1 89 ? -1.285 -10.696 4.631 1.00 93.12 89 ASP A CA 1
ATOM 698 C C . ASP A 1 89 ? -2.184 -11.446 5.615 1.00 93.12 89 ASP A C 1
ATOM 700 O O . ASP A 1 89 ? -3.314 -11.792 5.284 1.00 93.12 89 ASP A O 1
ATOM 704 N N . VAL A 1 90 ? -1.705 -11.665 6.840 1.00 93.69 90 VAL A N 1
ATOM 705 C CA . VAL A 1 90 ? -2.467 -12.371 7.877 1.00 93.6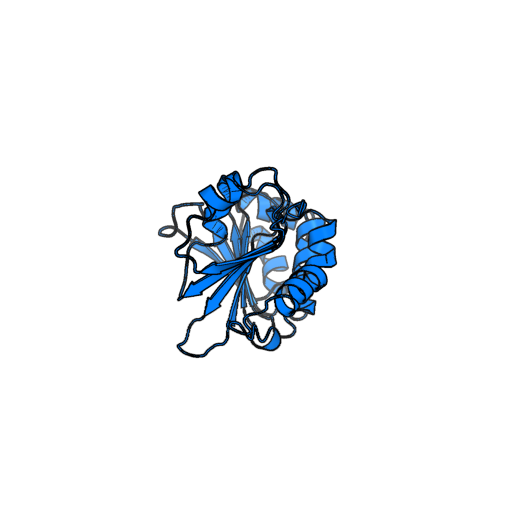9 90 VAL A CA 1
ATOM 706 C C . VAL A 1 90 ? -3.642 -11.524 8.359 1.00 93.69 90 VAL A C 1
ATOM 708 O O . VAL A 1 90 ? -4.755 -12.031 8.458 1.00 93.69 90 VAL A O 1
ATOM 711 N N . ILE A 1 91 ? -3.404 -10.241 8.647 1.00 92.50 91 ILE A N 1
ATOM 712 C CA . ILE A 1 91 ? -4.435 -9.330 9.162 1.00 92.50 91 ILE A CA 1
ATOM 713 C C . ILE A 1 91 ? -5.525 -9.127 8.109 1.00 92.50 91 ILE A C 1
ATOM 715 O O . ILE A 1 91 ? -6.706 -9.223 8.429 1.00 92.50 91 ILE A O 1
ATOM 719 N N . LEU A 1 92 ? -5.138 -8.861 6.859 1.00 89.44 92 LEU A N 1
ATOM 720 C CA . LEU A 1 92 ? -6.094 -8.630 5.784 1.00 89.44 92 LEU A CA 1
ATOM 721 C C . LEU A 1 92 ? -6.833 -9.914 5.391 1.00 89.44 92 LEU A C 1
ATOM 723 O O . LEU A 1 92 ? -8.041 -9.869 5.191 1.00 89.44 92 LEU A O 1
ATOM 727 N N . GLY A 1 93 ? -6.140 -11.056 5.344 1.00 87.75 93 GLY A N 1
ATOM 728 C CA . GLY A 1 93 ? -6.765 -12.354 5.084 1.00 87.75 93 GLY A CA 1
ATOM 729 C C . GLY A 1 93 ? -7.828 -12.700 6.128 1.00 87.75 93 GLY A C 1
ATOM 730 O O . GLY A 1 93 ? -8.952 -13.026 5.765 1.00 87.75 93 GLY A O 1
ATOM 731 N N . GLN A 1 94 ? -7.518 -12.525 7.417 1.00 87.12 94 GLN A N 1
ATOM 732 C CA . GLN A 1 94 ? -8.499 -12.685 8.499 1.00 87.12 94 GLN A CA 1
ATOM 733 C C . GLN A 1 94 ? -9.670 -11.710 8.355 1.00 87.12 94 GLN A C 1
ATOM 735 O O . GLN A 1 94 ? -10.820 -12.103 8.500 1.00 87.12 94 GLN A O 1
ATOM 740 N N . ALA A 1 95 ? -9.390 -10.449 8.019 1.00 85.06 95 ALA A N 1
ATOM 741 C CA . ALA A 1 95 ? -10.425 -9.442 7.825 1.00 85.06 95 ALA A CA 1
ATOM 742 C C . ALA A 1 95 ? -11.371 -9.779 6.653 1.00 85.06 95 ALA A C 1
ATOM 744 O O . ALA A 1 95 ? -12.552 -9.449 6.727 1.00 85.06 95 ALA A O 1
ATOM 745 N N . PHE A 1 96 ? -10.876 -10.447 5.604 1.00 80.81 96 PHE A N 1
ATOM 746 C CA . PHE A 1 96 ? -11.700 -10.966 4.507 1.00 80.81 96 PHE A CA 1
ATOM 747 C C . PHE A 1 96 ? -12.502 -12.212 4.902 1.00 80.81 96 PHE A C 1
ATOM 749 O O . PHE A 1 96 ? -13.652 -12.337 4.496 1.00 80.81 96 PHE A O 1
ATOM 756 N N . GLU A 1 97 ? -11.927 -13.127 5.687 1.00 79.19 97 GLU A N 1
ATOM 757 C CA . GLU A 1 97 ? -12.631 -14.325 6.173 1.00 79.19 97 GLU A CA 1
ATOM 758 C C . GLU A 1 97 ? -13.757 -13.984 7.161 1.00 79.19 97 GLU A C 1
ATOM 760 O O . GLU A 1 97 ? -14.817 -14.613 7.138 1.00 79.19 97 GLU A O 1
ATOM 765 N N . ASP A 1 98 ? -13.536 -12.977 8.008 1.00 74.19 98 ASP A N 1
ATOM 766 C CA . ASP A 1 98 ? -14.486 -12.524 9.025 1.00 74.19 98 ASP A CA 1
ATOM 767 C C . ASP A 1 98 ? -15.632 -11.666 8.445 1.00 74.19 98 ASP A C 1
ATOM 769 O O . ASP A 1 98 ? -16.602 -11.371 9.156 1.00 74.19 98 ASP A O 1
ATOM 773 N N . ASP A 1 99 ? -15.566 -11.262 7.168 1.00 67.25 99 ASP A N 1
ATOM 774 C CA . ASP A 1 99 ? -16.643 -10.513 6.516 1.00 67.25 99 ASP A CA 1
ATOM 775 C C . ASP A 1 99 ? -17.863 -11.417 6.261 1.00 67.25 99 ASP A C 1
ATOM 777 O O . ASP A 1 99 ? -17.964 -12.172 5.289 1.00 67.25 99 ASP A O 1
ATOM 781 N N . ALA A 1 100 ? -18.836 -11.303 7.167 1.00 52.03 100 ALA A N 1
ATOM 782 C CA . ALA A 1 100 ? -20.059 -12.096 7.219 1.00 52.03 100 ALA A CA 1
ATOM 783 C C . ALA A 1 100 ? -20.964 -11.986 5.975 1.00 52.03 100 ALA A C 1
ATOM 785 O O . ALA A 1 100 ? -21.942 -12.732 5.873 1.00 52.03 100 ALA A O 1
ATOM 786 N N . MET A 1 101 ? -20.698 -11.056 5.053 1.00 51.16 101 MET A N 1
ATOM 787 C CA . MET A 1 101 ? -21.589 -10.794 3.924 1.00 51.16 101 MET A CA 1
ATOM 788 C C . MET A 1 101 ? -21.271 -11.602 2.659 1.00 51.16 101 MET A C 1
ATOM 790 O O . MET A 1 101 ? -22.132 -11.633 1.781 1.00 51.16 101 MET A O 1
ATOM 794 N N . PHE A 1 102 ? -20.087 -12.221 2.503 1.00 54.47 102 PHE A N 1
ATOM 795 C CA . PHE A 1 102 ? -19.612 -12.762 1.204 1.00 54.47 102 PHE A CA 1
ATOM 796 C C . PHE A 1 102 ? -19.803 -11.785 0.017 1.00 54.47 102 PHE A C 1
ATOM 798 O O . PHE A 1 102 ? -19.720 -12.185 -1.144 1.00 54.47 102 PHE A O 1
ATOM 805 N N . ALA A 1 103 ? -20.081 -10.500 0.282 1.00 50.19 103 ALA A N 1
ATOM 806 C CA . ALA A 1 103 ? -20.369 -9.484 -0.731 1.00 50.19 103 ALA A CA 1
ATOM 807 C C . ALA A 1 103 ? -19.133 -9.207 -1.593 1.00 50.19 103 ALA A C 1
ATOM 809 O O . ALA A 1 103 ? -19.219 -8.647 -2.684 1.00 50.19 103 ALA A O 1
ATOM 810 N N . VAL A 1 104 ? -17.993 -9.650 -1.080 1.00 51.38 104 VAL A N 1
ATOM 811 C CA . VAL A 1 104 ? -16.672 -9.508 -1.624 1.00 51.38 104 VAL A CA 1
ATOM 812 C C . VAL A 1 104 ? -16.078 -10.904 -1.585 1.00 51.38 104 VAL A C 1
ATOM 814 O O . VAL A 1 104 ? -15.397 -11.285 -0.637 1.00 51.38 104 VAL A O 1
ATOM 817 N N . SER A 1 105 ? -16.291 -11.694 -2.632 1.00 55.19 105 SER A N 1
ATOM 818 C CA . SER A 1 105 ? -15.216 -12.600 -3.011 1.00 55.19 105 SER A CA 1
ATOM 819 C C . SER A 1 105 ? -14.082 -11.692 -3.491 1.00 55.19 105 SER A C 1
ATOM 821 O O . SER A 1 105 ? -13.937 -11.450 -4.689 1.00 55.19 105 SER A O 1
ATOM 823 N N . ALA A 1 106 ? -13.330 -11.088 -2.561 1.00 58.88 106 ALA A N 1
ATOM 824 C CA . ALA A 1 106 ? -12.010 -10.570 -2.874 1.00 58.88 106 ALA A CA 1
ATOM 825 C C . ALA A 1 106 ? -11.200 -11.810 -3.226 1.00 58.88 106 ALA A C 1
ATOM 827 O O . ALA A 1 106 ? -10.551 -12.419 -2.381 1.00 58.88 106 ALA A O 1
ATOM 828 N N . GLU A 1 107 ? -11.339 -12.255 -4.472 1.00 73.12 107 GLU A N 1
ATOM 829 C CA . GLU A 1 107 ? -10.458 -13.237 -5.061 1.00 73.12 107 GLU A CA 1
ATOM 830 C C . GLU A 1 107 ? -9.100 -12.549 -5.089 1.00 73.12 107 GLU A C 1
ATOM 832 O O . GLU A 1 107 ? -8.788 -11.811 -6.017 1.00 73.12 107 GLU A O 1
ATOM 837 N N . ALA A 1 108 ? -8.325 -12.712 -4.017 1.00 79.81 108 ALA A N 1
ATOM 838 C CA . ALA A 1 108 ? -7.011 -12.097 -3.880 1.00 79.81 108 ALA A CA 1
ATOM 839 C C . ALA A 1 108 ? -6.102 -12.493 -5.059 1.00 79.81 108 ALA A C 1
ATOM 841 O O . ALA A 1 108 ? -5.288 -11.699 -5.524 1.00 79.81 108 ALA A O 1
ATOM 842 N N . ASP A 1 109 ? -6.331 -13.683 -5.617 1.00 82.19 109 ASP A N 1
ATOM 843 C CA . ASP A 1 109 ? -5.704 -14.176 -6.842 1.00 82.19 109 ASP A CA 1
ATOM 844 C C . ASP A 1 109 ? -6.062 -13.341 -8.087 1.00 82.19 109 ASP A C 1
ATOM 846 O O . ASP A 1 109 ? -5.314 -13.333 -9.061 1.00 82.19 109 ASP A O 1
ATOM 850 N N . GLY A 1 110 ? -7.186 -12.627 -8.088 1.00 82.00 110 GLY A N 1
ATOM 851 C CA . GLY A 1 110 ? -7.596 -11.720 -9.160 1.00 82.00 110 GLY A CA 1
ATOM 852 C C . GLY A 1 110 ? -6.891 -10.360 -9.134 1.00 82.00 110 GLY A C 1
ATOM 853 O O . GLY A 1 110 ? -6.971 -9.621 -10.115 1.00 82.00 110 GLY A O 1
ATOM 854 N N . VAL A 1 111 ? -6.190 -10.022 -8.045 1.00 87.69 111 VAL A N 1
ATOM 855 C CA . VAL A 1 111 ? -5.470 -8.750 -7.911 1.00 87.69 111 VAL A CA 1
ATOM 856 C C . VAL A 1 111 ? -4.129 -8.836 -8.635 1.00 87.69 111 VAL A C 1
ATOM 858 O O . VAL A 1 111 ? -3.228 -9.569 -8.225 1.00 87.69 111 VAL A O 1
ATOM 861 N N . THR A 1 112 ? -3.978 -8.052 -9.702 1.00 90.19 112 THR A N 1
ATOM 862 C CA . THR A 1 112 ? -2.736 -7.994 -10.497 1.00 90.19 112 THR A CA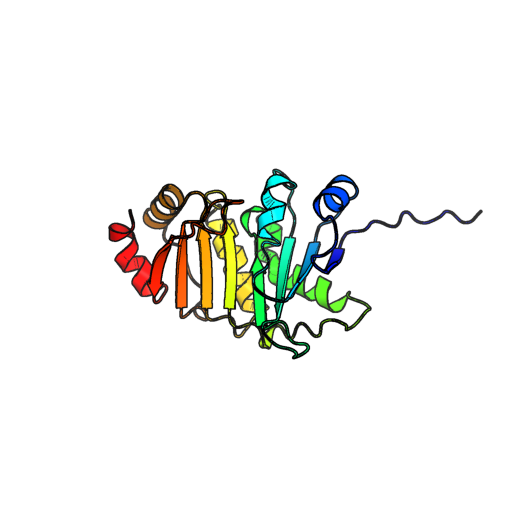 1
ATOM 863 C C . THR A 1 112 ? -1.982 -6.679 -10.342 1.00 90.19 112 THR A C 1
ATOM 865 O O . THR A 1 112 ? -0.781 -6.627 -10.614 1.00 90.19 112 THR A O 1
ATOM 868 N N . CYS A 1 113 ? -2.668 -5.623 -9.900 1.00 90.88 113 CYS A N 1
ATOM 869 C CA . CYS A 1 113 ? -2.115 -4.282 -9.768 1.00 90.88 113 CYS A CA 1
ATOM 870 C C . CYS A 1 113 ? -2.438 -3.680 -8.396 1.00 90.88 113 CYS A C 1
ATOM 872 O O . CYS A 1 113 ? -3.557 -3.801 -7.891 1.00 90.88 113 CYS A O 1
ATOM 874 N N . ALA A 1 114 ? -1.437 -3.022 -7.817 1.00 91.81 114 ALA A N 1
ATOM 875 C CA . ALA A 1 114 ? -1.545 -2.276 -6.577 1.00 91.81 114 ALA A CA 1
ATOM 876 C C . ALA A 1 114 ? -1.214 -0.798 -6.794 1.00 91.81 114 ALA A C 1
ATOM 878 O O . ALA A 1 114 ? -0.167 -0.472 -7.355 1.00 91.81 114 ALA A O 1
ATOM 879 N N . PHE A 1 115 ? -2.048 0.080 -6.247 1.00 91.50 115 PHE A N 1
ATOM 880 C CA . PHE A 1 115 ? -1.775 1.503 -6.099 1.00 91.50 115 PHE A CA 1
ATOM 881 C C . PHE A 1 115 ? -1.306 1.768 -4.671 1.00 91.50 115 PHE A C 1
ATOM 883 O O . PHE A 1 115 ? -1.979 1.427 -3.700 1.00 91.50 115 PHE A O 1
ATOM 890 N N . VAL A 1 116 ? -0.127 2.355 -4.518 1.00 92.50 116 VAL A N 1
ATOM 891 C CA . VAL A 1 116 ? 0.472 2.661 -3.221 1.00 92.50 116 VAL A CA 1
ATOM 892 C C . VAL A 1 116 ? 0.619 4.162 -3.072 1.00 92.50 116 VAL A C 1
ATOM 894 O O . VAL A 1 116 ? 1.302 4.807 -3.863 1.00 92.50 116 VAL A O 1
ATOM 897 N N . TYR A 1 117 ? 0.007 4.704 -2.026 1.00 90.31 117 TYR A N 1
ATOM 898 C CA . TYR A 1 117 ? 0.027 6.126 -1.709 1.00 90.31 117 TYR A CA 1
ATOM 899 C C . TYR A 1 117 ? 0.955 6.382 -0.526 1.00 90.31 117 TYR A C 1
ATOM 901 O O . TYR A 1 117 ? 0.841 5.743 0.522 1.00 90.31 117 TYR A O 1
ATOM 909 N N . LEU A 1 118 ? 1.893 7.305 -0.722 1.00 89.94 118 LEU A N 1
ATOM 910 C CA . LEU A 1 118 ? 2.894 7.701 0.262 1.00 89.94 118 LEU A CA 1
ATOM 911 C C . LEU A 1 118 ? 2.978 9.223 0.280 1.00 89.94 118 LEU A C 1
ATOM 913 O O . LEU A 1 118 ? 3.552 9.819 -0.629 1.00 89.94 118 LEU A O 1
ATOM 917 N N . GLN A 1 119 ? 2.409 9.870 1.292 1.00 88.12 119 GLN A N 1
ATOM 918 C CA . GLN A 1 119 ? 2.515 11.314 1.469 1.00 88.12 119 GLN A CA 1
ATOM 919 C C . GLN A 1 119 ? 3.915 11.705 1.942 1.00 88.12 119 GLN A C 1
ATOM 921 O O . GLN A 1 119 ? 4.468 12.692 1.458 1.00 88.12 119 GLN A O 1
ATOM 926 N N . ASN A 1 120 ? 4.495 10.922 2.850 1.00 88.62 120 ASN A N 1
ATOM 927 C CA . ASN A 1 120 ? 5.829 11.147 3.397 1.00 88.62 120 ASN A CA 1
ATOM 928 C C . ASN A 1 120 ? 6.814 10.069 2.934 1.00 88.62 120 ASN A C 1
ATOM 930 O O . ASN A 1 120 ? 6.430 9.053 2.356 1.00 88.62 120 ASN A O 1
ATOM 934 N N . VAL A 1 121 ? 8.104 10.272 3.221 1.00 88.62 121 VAL A N 1
ATOM 935 C CA . VAL A 1 121 ? 9.125 9.242 2.988 1.00 88.62 121 VAL A CA 1
ATOM 936 C C . VAL A 1 121 ? 8.898 8.083 3.971 1.00 88.62 121 VAL A C 1
ATOM 938 O O . VAL A 1 121 ? 9.051 8.290 5.179 1.00 88.62 121 VAL A O 1
ATOM 941 N N . PRO A 1 122 ? 8.540 6.869 3.512 1.00 85.06 122 PRO A N 1
ATOM 942 C CA . PRO A 1 122 ? 8.307 5.752 4.419 1.00 85.06 122 PRO A CA 1
ATOM 943 C C . PRO A 1 122 ? 9.625 5.213 4.984 1.00 85.06 122 PRO A C 1
ATOM 945 O O . PRO A 1 122 ? 10.669 5.261 4.327 1.00 85.06 122 PRO A O 1
ATOM 948 N N . SER A 1 123 ? 9.569 4.593 6.168 1.00 90.19 123 SER A N 1
ATOM 949 C CA . SER A 1 123 ? 10.657 3.707 6.604 1.00 90.19 123 SER A CA 1
ATOM 950 C C . SER A 1 123 ? 10.817 2.582 5.584 1.00 90.19 123 SER A C 1
ATOM 952 O O . SER A 1 123 ? 9.845 1.926 5.196 1.00 90.19 123 SER A O 1
ATOM 954 N N . LYS A 1 124 ? 12.065 2.347 5.174 1.00 91.56 124 LYS A N 1
ATOM 955 C CA . LYS A 1 124 ? 12.414 1.272 4.248 1.00 91.56 124 LYS A CA 1
ATOM 956 C C . LYS A 1 124 ? 11.959 -0.086 4.779 1.00 91.56 124 LYS A C 1
ATOM 958 O O . LYS A 1 124 ? 11.392 -0.868 4.025 1.00 91.56 124 LYS A O 1
ATOM 963 N N . GLU A 1 125 ? 12.175 -0.346 6.066 1.00 94.00 125 GLU A N 1
ATOM 964 C CA . GLU A 1 125 ? 11.814 -1.607 6.713 1.00 94.00 125 GLU A CA 1
ATOM 965 C C . GLU A 1 125 ? 10.305 -1.853 6.666 1.00 94.00 125 GLU A C 1
ATOM 967 O O . GLU A 1 125 ? 9.874 -2.967 6.370 1.00 94.00 125 GLU A O 1
ATOM 972 N N . ILE A 1 126 ? 9.504 -0.816 6.929 1.00 93.56 126 ILE A N 1
ATOM 973 C CA . ILE A 1 126 ? 8.040 -0.899 6.864 1.00 93.56 126 ILE A CA 1
ATOM 974 C C . ILE A 1 126 ? 7.601 -1.158 5.423 1.00 93.56 126 ILE A C 1
ATOM 976 O O . ILE A 1 126 ? 6.828 -2.083 5.185 1.00 93.56 126 ILE A O 1
ATOM 980 N N . PHE A 1 127 ? 8.125 -0.394 4.462 1.00 93.88 127 PHE A N 1
ATOM 981 C CA . PHE A 1 127 ? 7.752 -0.529 3.055 1.00 93.88 127 PHE A CA 1
ATOM 982 C C . PHE A 1 127 ? 8.111 -1.909 2.484 1.00 93.88 127 PHE A C 1
ATOM 984 O O . PHE A 1 127 ? 7.265 -2.559 1.871 1.00 93.88 127 PHE A O 1
ATOM 991 N N . GLU A 1 128 ? 9.337 -2.387 2.719 1.00 95.12 128 GLU A N 1
ATOM 992 C CA . GLU A 1 128 ? 9.791 -3.706 2.262 1.00 95.12 128 GLU A CA 1
ATOM 993 C C . GLU A 1 128 ? 9.000 -4.844 2.921 1.00 95.12 128 GLU A C 1
ATOM 995 O O . GLU A 1 128 ? 8.598 -5.789 2.238 1.00 95.12 128 GLU A O 1
ATOM 1000 N N . ALA A 1 129 ? 8.734 -4.755 4.230 1.00 96.25 129 ALA A N 1
ATOM 1001 C CA . ALA A 1 129 ? 7.920 -5.745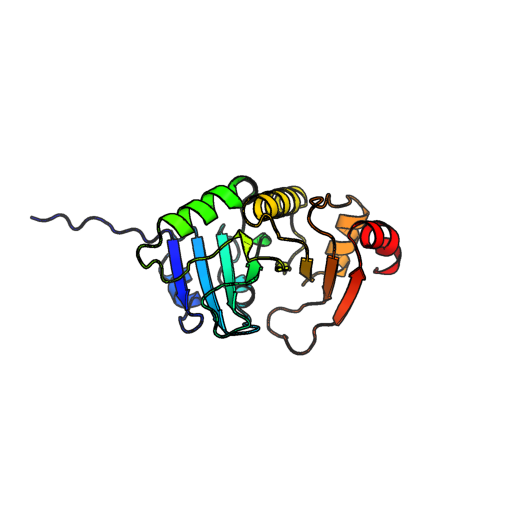 4.932 1.00 96.25 129 ALA A CA 1
ATOM 1002 C C . ALA A 1 129 ? 6.496 -5.801 4.367 1.00 96.25 129 ALA A C 1
ATOM 1004 O O . ALA A 1 129 ? 5.987 -6.888 4.087 1.00 96.25 129 ALA A O 1
ATOM 1005 N N . PHE A 1 130 ? 5.895 -4.631 4.150 1.00 95.94 130 PHE A N 1
ATOM 1006 C CA . PHE A 1 130 ? 4.565 -4.486 3.580 1.00 95.94 130 PHE A CA 1
ATOM 1007 C C . PHE A 1 130 ? 4.481 -5.068 2.167 1.00 95.94 130 PHE A C 1
ATOM 1009 O O . PHE A 1 130 ? 3.636 -5.923 1.927 1.00 95.94 130 PHE A O 1
ATOM 1016 N N . ILE A 1 131 ? 5.353 -4.668 1.234 1.00 95.12 131 ILE A N 1
ATOM 1017 C CA . ILE A 1 131 ? 5.236 -5.118 -0.163 1.00 95.12 131 ILE A CA 1
ATOM 1018 C C . ILE A 1 131 ? 5.509 -6.623 -0.294 1.00 95.12 131 ILE A C 1
ATOM 1020 O O . ILE A 1 131 ? 4.876 -7.316 -1.097 1.00 95.12 131 ILE A O 1
ATOM 1024 N N . ALA A 1 132 ? 6.402 -7.160 0.546 1.00 95.44 132 ALA A N 1
ATOM 1025 C CA . ALA A 1 132 ? 6.631 -8.593 0.650 1.00 95.44 132 ALA A CA 1
ATOM 1026 C C . ALA A 1 132 ? 5.402 -9.333 1.196 1.00 95.44 132 ALA A C 1
ATOM 1028 O O . ALA A 1 132 ? 5.121 -10.437 0.741 1.00 95.44 132 ALA A O 1
ATOM 1029 N N . ALA A 1 133 ? 4.678 -8.754 2.158 1.00 95.69 133 ALA A N 1
ATOM 1030 C CA . ALA A 1 133 ? 3.438 -9.316 2.682 1.00 95.69 133 ALA A CA 1
ATOM 1031 C C . ALA A 1 133 ? 2.281 -9.215 1.680 1.00 95.69 133 ALA A C 1
ATOM 1033 O O . ALA A 1 133 ? 1.623 -10.217 1.421 1.00 95.69 133 ALA A O 1
ATOM 1034 N N . ALA A 1 134 ? 2.098 -8.067 1.028 1.00 94.00 134 ALA A N 1
ATOM 1035 C CA . ALA A 1 134 ? 1.112 -7.883 -0.035 1.00 94.00 134 ALA A CA 1
ATOM 1036 C C . ALA A 1 134 ? 1.284 -8.925 -1.155 1.00 94.00 134 ALA A C 1
ATOM 1038 O O . ALA A 1 134 ? 0.311 -9.530 -1.589 1.00 94.00 134 ALA A O 1
ATOM 1039 N N . SER A 1 135 ? 2.526 -9.230 -1.543 1.00 93.50 135 SER A N 1
ATOM 1040 C CA . SER A 1 135 ? 2.817 -10.253 -2.563 1.00 93.50 135 SER A CA 1
ATOM 1041 C C . SER A 1 135 ? 2.539 -11.698 -2.116 1.00 93.50 135 SER A C 1
ATOM 1043 O O . SER A 1 135 ? 2.547 -12.600 -2.950 1.00 93.50 135 SER A O 1
ATOM 1045 N N . ARG A 1 136 ? 2.337 -11.959 -0.813 1.00 93.62 136 ARG A N 1
ATOM 1046 C CA . ARG A 1 136 ? 1.940 -13.287 -0.306 1.00 93.62 136 ARG A CA 1
ATOM 1047 C C . ARG A 1 136 ? 0.434 -13.501 -0.366 1.00 93.62 136 ARG A C 1
ATOM 1049 O O . ARG A 1 136 ? 0.015 -14.614 -0.661 1.00 93.62 136 ARG A O 1
ATOM 1056 N N . ILE A 1 137 ? -0.352 -12.463 -0.074 1.00 91.06 137 ILE A N 1
ATOM 1057 C CA . ILE A 1 137 ? -1.817 -12.524 -0.158 1.00 91.06 137 ILE A CA 1
ATOM 1058 C C . ILE A 1 137 ? -2.304 -12.349 -1.602 1.00 91.06 137 ILE A C 1
ATOM 1060 O O . ILE A 1 137 ? -3.189 -13.077 -2.034 1.00 91.06 137 ILE A O 1
ATOM 1064 N N . PHE A 1 138 ? -1.684 -11.459 -2.377 1.00 91.12 138 PHE A N 1
ATOM 1065 C CA . PHE A 1 138 ? -1.994 -11.235 -3.789 1.00 91.12 138 PHE A CA 1
ATOM 1066 C C . PHE A 1 138 ? -0.943 -11.924 -4.656 1.00 91.12 138 PHE A C 1
ATOM 1068 O O . PHE A 1 138 ? 0.011 -11.307 -5.129 1.00 91.12 138 PHE A O 1
ATOM 1075 N N . VAL A 1 139 ? -1.085 -13.236 -4.842 1.00 90.69 139 VAL A N 1
ATOM 1076 C CA . VAL A 1 139 ? -0.059 -14.072 -5.496 1.00 90.69 139 VAL A CA 1
ATOM 1077 C C . VAL A 1 139 ? 0.213 -13.691 -6.956 1.00 90.69 139 VAL A C 1
ATOM 1079 O O . VAL A 1 139 ? 1.301 -13.958 -7.466 1.00 90.69 139 VAL A O 1
ATOM 1082 N N . ASN A 1 140 ? -0.757 -13.048 -7.615 1.00 91.69 140 ASN A N 1
ATOM 1083 C CA . ASN A 1 140 ? -0.661 -12.582 -8.999 1.00 91.69 140 ASN A CA 1
ATOM 1084 C C . ASN A 1 140 ? -0.327 -11.086 -9.117 1.00 91.69 140 ASN A C 1
ATOM 1086 O O . ASN A 1 140 ? -0.294 -10.559 -10.231 1.00 91.69 140 ASN A O 1
ATOM 1090 N N . LEU A 1 141 ? -0.039 -10.407 -8.000 1.00 93.31 141 LEU A N 1
ATOM 1091 C CA . LEU A 1 141 ? 0.377 -9.010 -7.999 1.00 93.31 141 LEU A CA 1
ATOM 1092 C C . LEU A 1 141 ? 1.694 -8.852 -8.764 1.00 93.31 141 LEU A C 1
ATOM 1094 O O . LEU A 1 141 ? 2.745 -9.326 -8.321 1.00 93.31 141 LEU A O 1
ATOM 1098 N N . CYS A 1 142 ? 1.636 -8.164 -9.901 1.00 95.12 142 CYS A N 1
ATOM 1099 C CA . CYS A 1 142 ? 2.773 -8.003 -10.802 1.00 95.12 142 CYS A CA 1
ATOM 1100 C C . CYS A 1 142 ? 3.011 -6.562 -11.263 1.00 95.12 142 CYS A C 1
ATOM 1102 O O . CYS A 1 142 ? 4.094 -6.270 -11.787 1.00 95.12 142 CYS A O 1
ATOM 1104 N N . GLU A 1 143 ? 2.051 -5.667 -11.030 1.00 95.38 143 GLU A N 1
ATOM 1105 C CA . GLU A 1 143 ? 2.159 -4.237 -11.300 1.00 95.38 143 GLU A CA 1
ATOM 1106 C C . GLU A 1 143 ? 2.042 -3.433 -10.003 1.00 95.38 143 GLU A C 1
ATOM 1108 O O . GLU A 1 143 ? 1.163 -3.679 -9.176 1.00 95.38 143 GLU A O 1
ATOM 1113 N N . LEU A 1 144 ? 2.936 -2.462 -9.834 1.00 95.06 144 LEU A N 1
ATOM 1114 C CA . LEU A 1 144 ? 2.897 -1.513 -8.732 1.00 95.06 144 LEU A CA 1
ATOM 1115 C C . LEU A 1 144 ? 2.904 -0.090 -9.279 1.00 95.06 144 LEU A C 1
ATOM 1117 O O . LEU A 1 144 ? 3.837 0.313 -9.973 1.00 95.06 144 LEU A O 1
ATOM 1121 N N . GLU A 1 145 ? 1.898 0.687 -8.916 1.00 94.00 145 GLU A N 1
ATOM 1122 C CA . GLU A 1 145 ? 1.869 2.124 -9.124 1.00 94.00 145 GLU A CA 1
ATOM 1123 C C . GLU A 1 145 ? 2.102 2.829 -7.789 1.00 94.00 145 GLU A C 1
ATOM 1125 O O . GLU A 1 145 ? 1.374 2.613 -6.827 1.00 94.00 145 GLU A O 1
ATOM 1130 N N . MET A 1 146 ? 3.123 3.678 -7.715 1.00 93.19 146 MET A N 1
ATOM 1131 C CA . MET A 1 146 ? 3.449 4.437 -6.512 1.00 93.19 146 MET A CA 1
ATOM 1132 C C . MET A 1 146 ? 3.185 5.922 -6.717 1.00 93.19 146 MET A C 1
ATOM 1134 O O . MET A 1 146 ? 3.786 6.557 -7.584 1.00 93.19 146 MET A O 1
ATOM 1138 N N . ASN A 1 147 ? 2.335 6.474 -5.863 1.00 91.81 147 ASN A N 1
ATOM 1139 C CA . ASN A 1 147 ? 1.955 7.874 -5.808 1.00 91.81 147 ASN A CA 1
ATOM 1140 C C . ASN A 1 147 ? 2.682 8.535 -4.627 1.00 91.81 147 ASN A C 1
ATOM 1142 O O . ASN A 1 147 ? 2.351 8.285 -3.467 1.00 91.81 147 ASN A O 1
ATOM 1146 N N . LEU A 1 148 ? 3.711 9.337 -4.925 1.00 91.31 148 LEU A N 1
ATOM 1147 C CA . LEU A 1 148 ? 4.650 9.882 -3.939 1.00 91.31 148 LEU A CA 1
ATOM 1148 C C . LEU A 1 148 ? 4.435 11.389 -3.724 1.00 91.31 148 LEU A C 1
ATOM 1150 O O . LEU A 1 148 ? 4.615 12.173 -4.655 1.00 91.31 148 LEU A O 1
ATOM 1154 N N . GLY A 1 149 ? 4.128 11.779 -2.484 1.00 89.44 149 GLY A N 1
ATOM 1155 C CA . GLY A 1 149 ? 3.986 13.161 -2.010 1.00 89.44 149 GLY A CA 1
ATOM 1156 C C . GLY A 1 149 ? 5.308 13.918 -1.910 1.00 89.44 149 GLY A C 1
ATOM 1157 O O . GLY A 1 149 ? 5.424 15.057 -2.358 1.00 89.44 149 GLY A O 1
ATOM 1158 N N . CYS A 1 150 ? 6.337 13.257 -1.378 1.00 88.81 150 CYS A N 1
ATOM 1159 C CA . CYS A 1 150 ? 7.699 13.786 -1.268 1.00 88.81 150 CYS A CA 1
ATOM 1160 C C . CYS A 1 150 ? 8.639 13.028 -2.211 1.00 88.81 150 CYS A C 1
ATOM 1162 O O . CYS A 1 150 ? 9.566 12.341 -1.772 1.00 88.81 150 CYS A O 1
ATOM 1164 N N . ILE A 1 151 ? 8.375 13.095 -3.521 1.00 90.62 151 ILE A N 1
ATOM 1165 C CA . ILE A 1 151 ? 9.081 12.265 -4.507 1.00 90.62 151 ILE A CA 1
ATOM 1166 C C . ILE A 1 151 ? 10.601 12.469 -4.491 1.00 90.62 151 ILE A C 1
ATOM 1168 O O . ILE A 1 151 ? 11.336 11.488 -4.516 1.00 90.62 151 ILE A O 1
ATOM 1172 N N . GLY A 1 152 ? 11.083 13.713 -4.398 1.00 90.94 152 GLY A N 1
ATOM 1173 C CA . GLY A 1 152 ? 12.520 14.011 -4.373 1.00 90.94 152 GLY A CA 1
ATOM 1174 C C . GLY A 1 152 ? 13.227 13.333 -3.199 1.00 90.94 152 GLY A C 1
ATOM 1175 O O . GLY A 1 152 ? 14.167 12.568 -3.401 1.00 90.94 152 GLY A O 1
ATOM 1176 N N . ASP A 1 153 ? 12.707 13.537 -1.990 1.00 93.25 153 ASP A N 1
ATOM 1177 C CA . ASP A 1 153 ? 13.277 12.968 -0.766 1.00 93.25 153 ASP A CA 1
ATOM 1178 C C . ASP A 1 153 ? 13.192 11.434 -0.767 1.00 93.25 153 ASP A C 1
ATOM 1180 O O . ASP A 1 153 ? 14.155 10.748 -0.427 1.00 93.25 153 ASP A O 1
ATOM 1184 N N . THR A 1 154 ? 12.067 10.878 -1.229 1.00 91.94 154 THR A N 1
ATOM 1185 C CA . THR A 1 154 ? 11.862 9.421 -1.305 1.00 91.94 154 THR A CA 1
ATOM 1186 C C . THR A 1 154 ? 12.860 8.770 -2.260 1.00 91.94 154 THR A C 1
ATOM 1188 O O . THR A 1 154 ? 13.493 7.767 -1.925 1.00 91.94 154 THR A O 1
ATOM 1191 N N . LEU A 1 155 ? 13.046 9.357 -3.448 1.00 92.44 155 LEU A N 1
ATOM 1192 C CA . LEU A 1 155 ? 14.019 8.874 -4.425 1.00 92.44 155 LEU A CA 1
ATOM 1193 C C . LEU A 1 155 ? 15.456 9.017 -3.908 1.00 92.44 155 LEU A C 1
ATOM 1195 O O . LEU A 1 155 ? 16.289 8.151 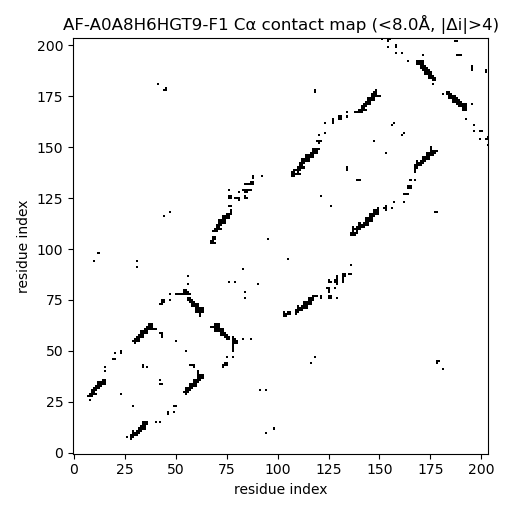-4.179 1.00 92.44 155 LEU A O 1
ATOM 1199 N N . GLU A 1 156 ? 15.766 10.072 -3.151 1.00 93.62 156 GLU A N 1
ATOM 1200 C CA . GLU A 1 156 ? 17.088 10.235 -2.549 1.00 93.62 156 GLU A CA 1
ATOM 1201 C C . GLU A 1 156 ? 17.372 9.160 -1.489 1.00 93.62 156 GLU A C 1
ATOM 1203 O O . GLU A 1 156 ? 18.459 8.570 -1.490 1.00 93.62 156 GLU A O 1
ATOM 1208 N N . GLU A 1 157 ? 16.405 8.860 -0.623 1.00 93.06 157 GLU A N 1
ATOM 1209 C CA . GLU A 1 157 ? 16.537 7.817 0.396 1.00 93.06 157 GLU A CA 1
ATOM 1210 C C . GLU A 1 157 ? 16.669 6.425 -0.227 1.00 93.06 157 GLU A C 1
ATOM 1212 O O . GLU A 1 157 ? 17.589 5.673 0.107 1.00 93.06 157 GLU A O 1
ATOM 1217 N N . TRP A 1 158 ? 15.848 6.098 -1.225 1.00 91.75 158 TRP A N 1
ATOM 1218 C CA . TRP A 1 158 ? 15.969 4.827 -1.942 1.00 91.75 158 TRP A CA 1
ATOM 1219 C C . TRP A 1 158 ? 17.238 4.737 -2.788 1.00 91.75 158 TRP A C 1
ATOM 1221 O O . TRP A 1 158 ? 17.746 3.644 -3.019 1.00 91.75 158 TRP A O 1
ATOM 1231 N N . ARG A 1 159 ? 17.825 5.860 -3.208 1.00 90.81 159 ARG A N 1
ATOM 1232 C CA . ARG A 1 159 ? 19.155 5.860 -3.830 1.00 90.81 159 ARG A CA 1
ATOM 1233 C C . ARG A 1 159 ? 20.246 5.483 -2.826 1.00 90.81 159 ARG A C 1
ATOM 1235 O O . ARG A 1 159 ? 21.172 4.759 -3.189 1.00 90.81 159 ARG A O 1
ATOM 1242 N N . LYS A 1 160 ? 20.173 5.987 -1.588 1.00 92.44 160 LYS A N 1
ATOM 1243 C CA . LYS A 1 160 ? 21.140 5.667 -0.517 1.00 92.44 160 LYS A CA 1
ATOM 1244 C C . LYS A 1 160 ? 20.993 4.221 -0.049 1.00 92.44 160 LYS A C 1
ATOM 1246 O O . LYS A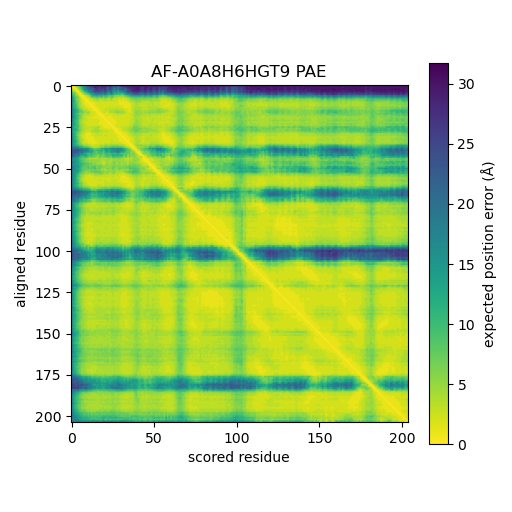 1 160 ? 21.994 3.549 0.186 1.00 92.44 160 LYS A O 1
ATOM 1251 N N . ALA A 1 161 ? 19.755 3.750 0.061 1.00 91.44 161 ALA A N 1
ATOM 1252 C CA . ALA A 1 161 ? 19.419 2.412 0.517 1.00 91.44 161 ALA A CA 1
ATOM 1253 C C . ALA A 1 161 ? 18.368 1.771 -0.411 1.00 91.44 161 ALA A C 1
ATOM 1255 O O . ALA A 1 161 ? 17.187 1.756 -0.063 1.00 91.44 161 ALA A O 1
ATOM 1256 N N . PRO A 1 162 ? 18.784 1.167 -1.543 1.00 91.38 162 PRO A N 1
ATOM 1257 C CA . PRO A 1 162 ? 17.874 0.587 -2.535 1.00 91.38 162 PRO A CA 1
ATOM 1258 C C . PRO A 1 162 ? 16.858 -0.384 -1.946 1.00 91.38 162 PRO A C 1
ATOM 1260 O O . PRO A 1 162 ? 17.227 -1.271 -1.173 1.00 91.38 162 PRO A O 1
ATOM 1263 N N . VAL A 1 163 ? 15.594 -0.200 -2.322 1.00 91.88 163 VAL A N 1
ATOM 1264 C CA . VAL A 1 163 ? 14.477 -1.066 -1.933 1.00 91.88 163 VAL A CA 1
ATOM 1265 C C . VAL A 1 163 ? 14.578 -2.411 -2.645 1.00 91.88 163 VAL A C 1
ATOM 1267 O O . VAL A 1 163 ? 14.884 -2.486 -3.836 1.00 91.88 163 VAL A O 1
ATOM 1270 N N . SER A 1 164 ? 14.297 -3.471 -1.900 1.00 92.44 164 SER A N 1
ATOM 1271 C CA . SER A 1 164 ? 14.188 -4.839 -2.382 1.00 92.44 164 SER A CA 1
ATOM 1272 C C . SER A 1 164 ? 12.761 -5.104 -2.840 1.00 92.44 164 SER A C 1
ATOM 1274 O O . SER A 1 164 ? 11.816 -5.020 -2.057 1.00 92.44 164 SER A O 1
ATOM 1276 N N . TRP A 1 165 ? 12.606 -5.460 -4.110 1.00 93.44 165 TRP A N 1
ATOM 1277 C CA . TRP A 1 165 ? 11.299 -5.711 -4.706 1.00 93.44 165 TRP A CA 1
ATOM 1278 C C . TRP A 1 165 ? 10.977 -7.210 -4.713 1.00 93.44 165 TRP A C 1
ATOM 1280 O O . TRP A 1 165 ? 11.863 -8.025 -5.001 1.00 93.44 165 TRP A O 1
ATOM 1290 N N . PRO A 1 166 ? 9.724 -7.609 -4.431 1.00 94.12 166 PRO A N 1
ATOM 1291 C CA . PRO A 1 166 ? 9.287 -8.981 -4.648 1.00 94.12 166 PRO A CA 1
ATOM 1292 C C . PRO A 1 166 ? 9.438 -9.372 -6.120 1.00 94.12 166 PRO A C 1
ATOM 1294 O O . PRO A 1 166 ? 9.168 -8.578 -7.017 1.00 94.12 166 PRO A O 1
ATOM 1297 N N . LYS A 1 167 ? 9.839 -10.622 -6.382 1.00 93.06 167 LYS A N 1
ATOM 1298 C CA . LYS A 1 167 ? 10.092 -11.122 -7.749 1.00 93.06 167 LYS A CA 1
ATOM 1299 C C . LYS A 1 167 ? 8.851 -11.161 -8.641 1.00 93.06 167 LYS A C 1
ATOM 1301 O O . LYS A 1 167 ? 8.988 -11.283 -9.853 1.00 93.06 167 LYS A O 1
ATOM 1306 N N . THR A 1 168 ? 7.666 -11.134 -8.041 1.00 93.75 168 THR A N 1
ATOM 1307 C CA . THR A 1 168 ? 6.387 -11.094 -8.752 1.00 93.75 168 THR A CA 1
ATOM 1308 C C . THR A 1 168 ? 6.161 -9.738 -9.419 1.00 93.75 168 THR A C 1
ATOM 1310 O O . THR A 1 168 ? 5.539 -9.686 -10.476 1.00 93.75 168 THR A O 1
ATOM 1313 N N . ILE A 1 169 ? 6.734 -8.656 -8.873 1.00 96.25 169 ILE A N 1
ATOM 1314 C CA . ILE A 1 169 ? 6.606 -7.303 -9.418 1.00 96.25 169 ILE A CA 1
ATOM 1315 C C . ILE A 1 169 ? 7.464 -7.167 -10.675 1.00 96.25 169 ILE A C 1
ATOM 1317 O O . ILE A 1 169 ? 8.693 -7.110 -10.624 1.00 96.25 169 ILE A O 1
ATOM 1321 N N . SER A 1 170 ? 6.793 -7.094 -11.819 1.00 96.44 170 SER A N 1
ATOM 1322 C CA . SER A 1 170 ? 7.409 -6.973 -13.142 1.00 96.44 170 SER A CA 1
ATOM 1323 C C . SER A 1 170 ? 7.338 -5.553 -13.703 1.00 96.44 170 SER A C 1
ATOM 1325 O O . SER A 1 170 ? 8.177 -5.174 -14.522 1.00 96.44 170 SER A O 1
ATOM 1327 N N . LYS A 1 171 ? 6.379 -4.754 -13.225 1.00 97.38 171 LYS A N 1
ATOM 1328 C CA . LYS A 1 171 ? 6.136 -3.385 -13.673 1.00 97.38 171 LYS A CA 1
ATOM 1329 C C . LYS A 1 171 ? 5.980 -2.449 -12.479 1.00 97.38 171 LYS A C 1
ATOM 1331 O O . LYS A 1 171 ? 5.273 -2.753 -11.523 1.00 97.38 171 LYS A O 1
ATOM 1336 N N . LEU A 1 172 ? 6.650 -1.310 -12.568 1.00 96.81 172 LEU A N 1
ATOM 1337 C CA . LEU A 1 172 ? 6.674 -0.234 -11.597 1.00 96.81 172 LEU A CA 1
ATOM 1338 C C . LEU A 1 172 ? 6.378 1.086 -12.312 1.00 96.81 172 LEU A C 1
ATOM 1340 O O . LEU A 1 172 ? 7.064 1.458 -13.269 1.00 96.81 172 LEU A O 1
ATOM 1344 N N . GLU A 1 173 ? 5.386 1.814 -11.822 1.00 96.06 173 GLU A N 1
ATOM 1345 C CA . GLU A 1 173 ? 5.110 3.193 -12.210 1.00 96.06 173 GLU A CA 1
ATOM 1346 C C . GLU A 1 173 ? 5.294 4.108 -11.001 1.00 96.06 173 GLU A C 1
ATOM 1348 O O . GLU A 1 173 ? 4.904 3.766 -9.888 1.00 96.06 173 GLU A O 1
ATOM 1353 N N . ILE A 1 174 ? 5.923 5.267 -11.208 1.00 94.50 174 ILE A N 1
ATOM 1354 C CA . ILE A 1 174 ? 6.127 6.262 -10.148 1.00 94.50 174 ILE A CA 1
ATOM 1355 C C . ILE A 1 174 ? 5.547 7.585 -10.596 1.00 94.50 174 ILE A C 1
ATOM 1357 O O . ILE A 1 174 ? 5.936 8.130 -11.638 1.00 94.50 174 ILE A O 1
ATOM 1361 N N . TRP A 1 175 ? 4.670 8.114 -9.761 1.00 92.94 175 TRP A N 1
ATOM 1362 C CA . TRP A 1 175 ? 3.935 9.338 -9.977 1.00 92.94 175 TRP A CA 1
ATOM 1363 C C . TRP A 1 175 ? 4.246 10.335 -8.870 1.00 92.94 175 TRP A C 1
ATOM 1365 O O . TRP A 1 175 ? 4.310 10.002 -7.689 1.00 92.94 175 TRP A O 1
ATOM 1375 N N . ASP A 1 176 ? 4.462 11.571 -9.297 1.00 90.06 176 ASP A N 1
ATOM 1376 C CA . ASP A 1 176 ? 4.422 12.743 -8.434 1.00 90.06 176 ASP A CA 1
ATOM 1377 C C . ASP A 1 176 ? 2.959 12.998 -8.082 1.00 90.06 176 ASP A C 1
ATOM 1379 O O . ASP A 1 176 ? 2.133 13.153 -8.990 1.00 90.06 176 ASP A O 1
ATOM 1383 N N . TRP A 1 177 ? 2.643 12.975 -6.795 1.00 84.75 177 TRP A N 1
ATOM 1384 C CA . TRP A 1 177 ? 1.282 13.074 -6.291 1.00 84.75 177 TRP A CA 1
ATOM 1385 C C . TRP A 1 177 ? 1.205 14.154 -5.218 1.00 84.75 177 TRP A C 1
ATOM 1387 O O . TRP A 1 177 ? 2.134 14.357 -4.451 1.00 84.75 177 TRP A O 1
ATOM 1397 N N . SER A 1 178 ? 0.089 14.869 -5.148 1.00 74.50 178 SER A N 1
ATOM 1398 C CA . SER A 1 178 ? -0.180 15.825 -4.077 1.00 74.50 178 SER A CA 1
ATOM 1399 C C . SER A 1 178 ? -1.550 15.520 -3.473 1.00 74.50 178 SER A C 1
ATOM 1401 O O . SER A 1 178 ? -2.541 15.513 -4.211 1.00 74.50 178 SER A O 1
ATOM 1403 N N . PRO A 1 179 ? -1.650 15.277 -2.150 1.00 64.75 179 PRO A N 1
ATOM 1404 C CA . PRO A 1 179 ? -2.926 14.967 -1.513 1.00 64.75 179 PRO A CA 1
ATOM 1405 C C . PRO A 1 179 ? -3.949 16.095 -1.713 1.00 64.75 179 PRO A C 1
ATOM 1407 O O . PRO A 1 179 ? -3.813 17.182 -1.142 1.00 64.75 179 PRO A O 1
ATOM 1410 N N . GLY A 1 180 ? -5.000 15.820 -2.490 1.00 61.81 180 GLY A N 1
ATOM 1411 C CA . GLY A 1 180 ? -6.073 16.770 -2.806 1.00 61.81 180 GLY A CA 1
ATOM 1412 C C . GLY A 1 180 ? -5.942 17.500 -4.150 1.00 61.81 180 GLY A C 1
ATOM 1413 O O . GLY A 1 180 ? -6.819 18.299 -4.464 1.00 61.81 180 GLY A O 1
ATOM 1414 N N . ASP A 1 181 ? -4.903 17.222 -4.946 1.00 64.19 181 ASP A N 1
ATOM 1415 C CA . ASP A 1 181 ? -4.767 17.704 -6.330 1.00 64.19 181 ASP A CA 1
ATOM 1416 C C . ASP A 1 181 ? -4.599 16.523 -7.302 1.00 64.19 181 ASP A C 1
ATOM 1418 O O . ASP A 1 181 ? -3.549 16.298 -7.905 1.00 64.19 181 ASP A O 1
ATOM 1422 N N . PHE A 1 182 ? -5.668 15.733 -7.438 1.00 56.41 182 PHE A N 1
ATOM 1423 C CA . PHE A 1 182 ? -5.718 14.554 -8.313 1.00 56.41 182 PHE A CA 1
ATOM 1424 C C . PHE A 1 182 ? -5.659 14.904 -9.812 1.00 56.41 182 PHE A C 1
ATOM 1426 O O . PHE A 1 182 ? -5.498 14.019 -10.648 1.00 56.41 182 PHE A O 1
ATOM 1433 N N . GLY A 1 183 ? -5.763 16.192 -10.167 1.00 56.78 183 GLY A N 1
ATOM 1434 C CA . GLY A 1 183 ? -5.676 16.671 -11.547 1.00 56.78 183 GLY A CA 1
ATOM 1435 C C . GLY A 1 183 ? -4.249 16.918 -12.049 1.00 56.78 183 GLY A C 1
ATOM 1436 O O . GLY A 1 183 ? -4.053 17.006 -13.260 1.00 56.78 183 GLY A O 1
ATOM 1437 N N . ASN A 1 184 ? -3.260 17.012 -11.150 1.00 61.94 184 ASN A N 1
ATOM 1438 C CA . ASN A 1 184 ? -1.878 17.384 -11.473 1.00 61.94 184 ASN A CA 1
ATOM 1439 C C . ASN A 1 184 ? -0.857 16.299 -11.098 1.00 61.94 184 ASN A C 1
ATOM 1441 O O . ASN A 1 184 ? 0.225 16.599 -10.591 1.00 61.94 184 ASN A O 1
ATOM 1445 N N . THR A 1 185 ? -1.157 15.028 -11.366 1.00 76.88 185 THR A N 1
ATOM 1446 C CA . THR A 1 185 ? -0.155 13.967 -11.213 1.00 76.88 185 THR A CA 1
ATOM 1447 C C . THR A 1 185 ? 0.787 13.932 -12.416 1.00 76.88 185 THR A C 1
ATOM 1449 O O . THR A 1 185 ? 0.389 14.105 -13.572 1.00 76.88 185 THR A O 1
ATOM 1452 N N . LYS A 1 186 ? 2.083 13.717 -12.163 1.00 87.31 186 LYS A N 1
ATOM 1453 C CA . LYS A 1 186 ? 3.090 13.602 -13.229 1.00 87.31 186 LYS A CA 1
ATOM 1454 C C . LYS A 1 186 ? 3.879 12.316 -13.081 1.00 87.31 186 LYS A C 1
ATOM 1456 O O . LYS A 1 186 ? 4.684 12.178 -12.161 1.00 87.31 186 LYS A O 1
ATOM 1461 N N . ARG A 1 187 ? 3.738 11.418 -14.056 1.00 92.25 187 ARG A N 1
ATOM 1462 C CA . ARG A 1 187 ? 4.566 10.213 -14.136 1.00 92.25 187 ARG A CA 1
ATOM 1463 C C . ARG A 1 187 ? 6.038 10.583 -14.299 1.00 92.25 187 ARG A C 1
ATOM 1465 O O . ARG A 1 187 ? 6.404 11.306 -15.231 1.00 92.25 187 ARG A O 1
ATOM 1472 N N . LYS A 1 188 ? 6.886 10.073 -13.408 1.00 93.88 188 LYS A N 1
ATOM 1473 C CA . LYS A 1 188 ? 8.350 10.216 -13.466 1.00 93.88 188 LYS A CA 1
ATOM 1474 C C . LYS A 1 188 ? 9.027 8.972 -14.016 1.00 93.88 188 LYS A C 1
ATOM 1476 O O . LYS A 1 188 ? 10.051 9.092 -14.680 1.00 93.88 188 LYS A O 1
ATOM 1481 N N . PHE A 1 189 ? 8.462 7.798 -13.755 1.00 95.88 189 PHE A N 1
ATOM 1482 C CA . PHE A 1 189 ? 9.057 6.530 -14.155 1.00 95.88 189 PHE A CA 1
ATOM 1483 C C . PHE A 1 189 ? 7.991 5.518 -14.572 1.00 95.88 189 PHE A C 1
ATOM 1485 O O . PHE A 1 189 ? 6.894 5.490 -14.018 1.00 95.88 189 PHE A O 1
ATOM 1492 N N . THR A 1 190 ? 8.342 4.694 -15.554 1.00 96.88 190 THR A N 1
ATOM 1493 C CA . THR A 1 190 ? 7.634 3.471 -15.928 1.00 96.88 190 THR A CA 1
ATOM 1494 C C . THR A 1 190 ? 8.671 2.469 -16.425 1.00 96.88 190 THR A C 1
ATOM 1496 O O . THR A 1 190 ? 9.569 2.837 -17.188 1.00 96.88 190 THR A O 1
ATOM 1499 N N . GLY A 1 191 ? 8.585 1.233 -15.952 1.00 96.94 191 GLY A N 1
ATOM 1500 C CA . GLY A 1 191 ? 9.529 0.172 -16.289 1.00 96.94 191 GLY A CA 1
ATOM 1501 C C . GLY A 1 191 ? 9.534 -0.918 -15.229 1.00 96.94 191 GLY A C 1
ATOM 1502 O O . GLY A 1 191 ? 8.665 -0.966 -14.369 1.00 96.94 191 GLY A O 1
ATOM 1503 N N . SER A 1 192 ? 10.519 -1.798 -15.275 1.00 96.94 192 SER A N 1
ATOM 1504 C CA . SER A 1 192 ? 10.736 -2.830 -14.259 1.00 96.94 192 SER A CA 1
ATOM 1505 C C . SER A 1 192 ? 11.470 -2.287 -13.022 1.00 96.94 192 SER A C 1
ATOM 1507 O O . SER A 1 192 ? 12.168 -1.268 -13.108 1.00 96.94 192 SER A O 1
ATOM 1509 N N . PRO A 1 193 ? 11.405 -2.986 -11.873 1.00 95.44 193 PRO A N 1
ATOM 1510 C CA . PRO A 1 193 ? 12.199 -2.625 -10.696 1.00 95.44 193 PRO A CA 1
ATOM 1511 C C . PRO A 1 193 ? 13.718 -2.562 -10.946 1.00 95.44 193 PRO A C 1
ATOM 1513 O O . PRO A 1 193 ? 14.405 -1.680 -10.424 1.00 95.44 193 PRO A O 1
ATOM 1516 N N . ASP A 1 194 ? 14.250 -3.441 -11.799 1.00 94.62 194 ASP A N 1
ATOM 1517 C CA . ASP A 1 194 ? 15.670 -3.442 -12.179 1.00 94.62 194 ASP A CA 1
ATOM 1518 C C . ASP A 1 194 ? 16.051 -2.221 -13.025 1.00 94.62 194 ASP A C 1
ATOM 1520 O O . ASP A 1 194 ? 17.160 -1.687 -12.913 1.00 94.62 194 ASP A O 1
ATOM 1524 N N . GLU A 1 195 ? 15.152 -1.777 -13.905 1.00 96.06 195 GLU A N 1
ATOM 1525 C CA . GLU A 1 195 ? 15.336 -0.546 -14.673 1.00 96.06 195 GLU A CA 1
ATOM 1526 C C . GLU A 1 195 ? 15.266 0.673 -13.760 1.00 96.06 195 GLU A C 1
ATOM 1528 O O . GLU A 1 195 ? 16.122 1.551 -13.876 1.00 96.06 195 GLU A O 1
ATOM 1533 N N . PHE A 1 196 ? 14.330 0.682 -12.805 1.00 95.69 196 PHE A N 1
ATOM 1534 C CA . PHE A 1 196 ? 14.211 1.741 -11.809 1.00 95.69 196 PHE A CA 1
ATOM 1535 C C . PHE A 1 196 ? 15.506 1.909 -11.010 1.00 95.69 196 PHE A C 1
ATOM 1537 O O . PHE A 1 196 ? 16.049 3.015 -10.942 1.00 95.69 196 PHE A O 1
ATOM 1544 N N . ALA A 1 197 ? 16.060 0.808 -10.491 1.00 92.19 197 ALA A N 1
ATOM 1545 C CA . ALA A 1 197 ? 17.315 0.813 -9.742 1.00 92.19 197 ALA A CA 1
ATOM 1546 C C . ALA A 1 197 ? 18.486 1.409 -10.548 1.00 92.19 197 ALA A C 1
ATOM 1548 O O . ALA A 1 197 ? 19.342 2.102 -9.998 1.00 92.19 197 ALA A O 1
ATOM 1549 N N . LYS A 1 198 ? 18.513 1.193 -11.871 1.00 92.44 198 LYS A N 1
ATOM 1550 C CA . LYS A 1 198 ? 19.526 1.770 -12.775 1.00 92.44 198 LYS A CA 1
ATOM 1551 C C . LYS A 1 198 ? 19.243 3.232 -13.120 1.00 92.44 198 LYS A C 1
ATOM 1553 O O . LYS A 1 198 ? 20.179 3.993 -13.372 1.00 92.44 198 LYS A O 1
ATOM 1558 N N . SER A 1 199 ? 17.973 3.627 -13.181 1.00 92.75 199 SER A N 1
ATOM 1559 C CA . SER A 1 199 ? 17.560 4.963 -13.609 1.00 92.75 199 SER A CA 1
ATOM 1560 C C . SER A 1 199 ? 17.412 5.969 -12.477 1.00 92.75 199 SER A C 1
ATOM 1562 O O . SER A 1 199 ? 17.347 7.154 -12.782 1.00 92.75 199 SER A O 1
ATOM 1564 N N . ILE A 1 200 ? 17.379 5.546 -11.208 1.00 90.88 200 ILE A N 1
ATOM 1565 C CA . ILE A 1 200 ? 17.065 6.424 -10.067 1.00 90.88 200 ILE A CA 1
ATOM 1566 C C . ILE A 1 200 ? 17.943 7.686 -10.010 1.00 90.88 200 ILE A C 1
ATOM 1568 O O . ILE A 1 200 ? 17.452 8.770 -9.717 1.00 90.88 200 ILE A O 1
ATOM 1572 N N . TYR A 1 201 ? 19.211 7.592 -10.424 1.00 86.44 201 TYR A N 1
ATOM 1573 C CA . TYR A 1 201 ? 20.142 8.728 -10.516 1.00 86.44 201 TYR A CA 1
ATOM 1574 C C . TYR A 1 201 ? 19.755 9.806 -11.539 1.00 86.44 201 TYR A C 1
ATOM 1576 O O . TYR A 1 201 ? 20.302 10.899 -11.491 1.00 86.44 201 TYR A O 1
ATOM 1584 N N . LYS A 1 202 ? 18.880 9.484 -12.497 1.00 88.06 202 LYS A N 1
ATOM 1585 C CA . LYS A 1 202 ? 18.387 10.396 -13.541 1.00 88.06 202 LYS A CA 1
ATOM 1586 C C . LYS A 1 202 ? 17.010 10.978 -13.210 1.00 88.06 202 LYS A C 1
ATOM 1588 O O . LYS A 1 202 ? 16.502 11.775 -13.994 1.00 88.06 202 LYS A O 1
ATOM 1593 N N . LEU A 1 203 ? 16.380 10.499 -12.134 1.00 82.62 203 LEU A N 1
ATOM 1594 C CA . LEU A 1 203 ? 15.033 10.897 -11.716 1.00 82.62 203 LEU A CA 1
ATOM 1595 C C . LEU A 1 203 ? 15.043 12.019 -10.661 1.00 82.62 203 LEU A C 1
ATOM 1597 O O . LEU A 1 203 ? 14.005 12.649 -10.468 1.00 82.62 203 LEU A O 1
ATOM 1601 N N . LEU A 1 204 ? 16.194 12.247 -10.015 1.00 78.38 204 LEU A N 1
ATOM 1602 C CA . LEU A 1 204 ? 16.510 13.405 -9.167 1.00 78.38 204 LEU A CA 1
ATOM 1603 C C . LEU A 1 204 ? 17.041 14.558 -10.027 1.00 78.38 204 LEU A C 1
ATOM 1605 O O . LEU A 1 204 ? 16.638 15.711 -9.769 1.00 78.38 204 LEU A O 1
#

Solvent-accessible surface area (backbone atoms only — not comparable to full-atom values): 11256 Å² total; per-residue (Å²): 135,83,79,78,73,86,81,76,64,38,69,46,76,45,58,71,86,58,67,58,61,64,48,5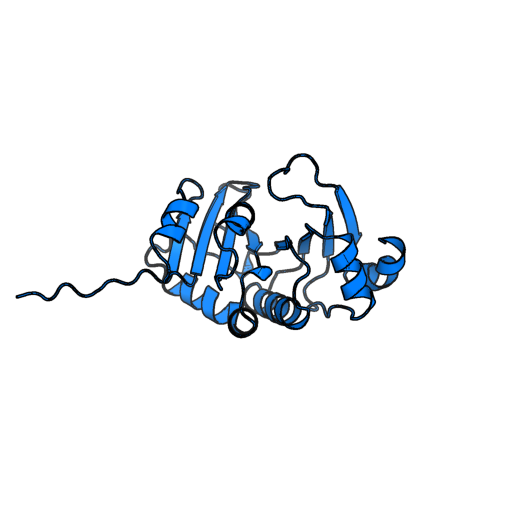0,74,75,37,84,63,41,46,35,40,38,31,40,38,77,46,99,55,64,58,52,64,72,48,55,82,76,44,70,97,45,65,34,48,47,36,14,40,26,24,91,58,97,57,81,49,37,37,34,37,29,37,38,67,74,28,41,44,58,69,49,15,58,39,37,33,59,55,51,50,50,56,58,71,67,46,89,73,66,82,60,53,63,44,38,67,56,20,35,36,37,40,37,42,30,68,60,69,63,58,64,68,37,51,42,33,28,53,51,17,48,46,65,51,21,67,48,33,24,35,38,37,38,35,24,45,39,47,67,62,37,52,51,50,37,68,77,53,68,79,73,75,54,87,57,47,58,36,35,35,35,29,41,34,49,96,91,43,86,88,68,61,44,78,76,46,74,45,32,61,73,54,46,71,70,42,52,84,78,75,110

Secondary structure (DSSP, 8-state):
----------EEEEETTS-HHHHHHH-TT--EEEEEEESS--TTGGGGGGSTT---EEEEEEESSSSS---EEEE-GGG--HHHHHTHHHHHHHHHHT-TT------GGG--EEEEEESS---HHHHHHHHHHHHHHSTT--EEEEEETTHHHHHHHHHHSPPPPPTT--EEEEEE--TT-TT--EEEEEE-HHHHHHHGGGT-

Foldseek 3Di:
DPPPPPDQAQEDEEEPPDPVLVVCVVHVNHAEYEYEYEPDDCPPVLCCVSQPPAQHWYKYFYDDDPDLERQEIEGELQSHDLVCLLCVLVVVVVSQVPPPPVSHPNVLCSHQEYEYEELDQHDLSSVLSNQVSSCVSNVNHAYYEYEYNPVVVNLVVCLVPPHDHDPNHFKYWYWDHHNPCPPDIDTQDIGGSVVCNVCSVVSD

Sequence (204 aa):
MLSAGHFRLNTLFADNYFDFNMILEGQNDLTVIGIFQVSNGDAPASLLKSVEGRSLLTVGLTRETYLPVYNYIDMVPELLSLEQAQKFDVILGQAFED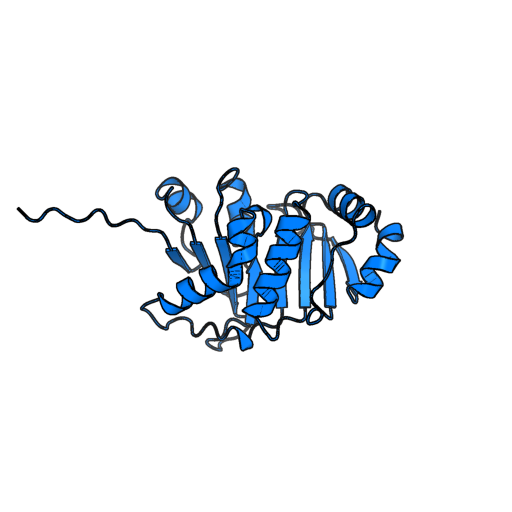DAMFAVSAEADGVTCAFVYLQNVPSKEIFEAFIAAASRIFVNLCELEMNLGCIGDTLEEWRKAPVSWPKTISKLEIWDWSPGDFGNTKRKFTGSPDEFAKSIYKLL

Mean predicted aligned error: 6.49 Å

pLDDT: mean 83.98, std 12.87, range [37.19, 97.38]

Nearest PDB structures (foldseek):
  7te2-assembly1_A  TM=3.825E-01  e=2.074E+00  Rhodobacter capsulatus Y262
  8qv2-assembly1_m  TM=3.046E-01  e=6.497E+00  Saccharomyces cerevisiae
  8gju-assembly2_H  TM=3.491E-01  e=6.497E+00  Homo sapiens
  4nmf-assembly1_A  TM=2.121E-01  e=6.900E+00  Geobacter sulfurreducens PCA
  4nmb-assembly1_B  TM=2.167E-01  e=7.781E+00  Geobacter sulfurreducens PCA

Organism: NCBI:txid980116